Protein AF-A0A1V1NQK6-F1 (afdb_monomer_lite)

Structure (mmCIF, N/CA/C/O backbone):
data_AF-A0A1V1NQK6-F1
#
_entry.id   AF-A0A1V1NQK6-F1
#
loop_
_atom_site.group_PDB
_atom_site.id
_atom_site.type_symbol
_atom_site.label_atom_id
_atom_site.label_alt_id
_atom_site.label_comp_id
_atom_site.label_asym_id
_atom_site.label_entity_id
_atom_site.label_seq_id
_atom_site.pdbx_PDB_ins_code
_atom_site.Cartn_x
_atom_site.Cartn_y
_atom_site.Cartn_z
_atom_site.occupancy
_atom_site.B_iso_or_equiv
_atom_site.auth_seq_id
_atom_site.auth_comp_id
_atom_site.auth_asym_id
_atom_site.auth_atom_id
_atom_site.pdbx_PDB_model_num
ATOM 1 N N . ALA A 1 1 ? -45.871 -10.143 59.967 1.00 45.56 1 ALA A N 1
ATOM 2 C CA . ALA A 1 1 ? -45.175 -10.983 58.976 1.00 45.56 1 ALA A CA 1
ATOM 3 C C . ALA A 1 1 ? -44.768 -10.075 57.826 1.00 45.56 1 ALA A C 1
ATOM 5 O O . ALA A 1 1 ? -45.651 -9.532 57.178 1.00 45.56 1 ALA A O 1
ATOM 6 N N . GLY A 1 2 ? -43.473 -9.787 57.674 1.00 45.00 2 GLY A N 1
ATOM 7 C CA . GLY A 1 2 ? -42.970 -8.984 56.558 1.00 45.00 2 GLY A CA 1
ATOM 8 C C . GLY A 1 2 ? -42.814 -9.880 55.337 1.00 45.00 2 GLY A C 1
ATOM 9 O O . GLY A 1 2 ? -42.127 -10.894 55.418 1.00 45.00 2 GLY A O 1
ATOM 10 N N . SER A 1 3 ? -43.502 -9.560 54.246 1.00 58.75 3 SER A N 1
ATOM 11 C CA . SER A 1 3 ? -43.331 -10.255 52.973 1.00 58.75 3 SER A CA 1
ATOM 12 C C . SER A 1 3 ? -41.982 -9.872 52.374 1.00 58.75 3 SER A C 1
ATOM 14 O O . SER A 1 3 ? -41.726 -8.692 52.131 1.00 58.75 3 SER A O 1
ATOM 16 N N . SER A 1 4 ? -41.130 -10.870 52.144 1.00 57.12 4 SER A N 1
ATOM 17 C CA . SER A 1 4 ? -39.894 -10.710 51.383 1.00 57.12 4 SER A CA 1
ATOM 18 C C . SER A 1 4 ? -40.268 -10.488 49.920 1.00 57.12 4 SER A C 1
ATOM 20 O O . SER A 1 4 ? -40.716 -11.415 49.247 1.00 57.12 4 SER A O 1
ATOM 22 N N . PHE A 1 5 ? -40.169 -9.247 49.453 1.00 55.62 5 PHE A N 1
ATOM 23 C CA . PHE A 1 5 ? -40.313 -8.930 48.039 1.00 55.62 5 PHE A CA 1
ATOM 24 C C . PHE A 1 5 ? -39.043 -9.376 47.301 1.00 55.62 5 PHE A C 1
ATOM 26 O O . PHE A 1 5 ? -37.948 -8.996 47.699 1.00 55.62 5 PHE A O 1
ATOM 33 N N . SER A 1 6 ? -39.269 -10.252 46.316 1.00 60.72 6 SER A N 1
ATOM 34 C CA . SER A 1 6 ? -38.482 -10.625 45.127 1.00 60.72 6 SER A CA 1
ATOM 35 C C . SER A 1 6 ? -36.979 -10.346 45.099 1.00 60.72 6 SER A C 1
ATOM 37 O O . SER A 1 6 ? -36.547 -9.205 45.223 1.00 60.72 6 SER A O 1
ATOM 39 N N . ASP A 1 7 ? -36.215 -11.382 44.750 1.00 59.25 7 ASP A N 1
ATOM 40 C CA . ASP A 1 7 ? -34.847 -11.245 44.255 1.00 59.25 7 ASP A CA 1
ATOM 41 C C . ASP A 1 7 ? -34.817 -10.243 43.085 1.00 59.25 7 ASP A C 1
ATOM 43 O O . ASP A 1 7 ? -35.428 -10.465 42.035 1.00 59.25 7 ASP A O 1
ATOM 47 N N . GLU A 1 8 ? -34.144 -9.108 43.278 1.00 60.34 8 GLU A N 1
ATOM 48 C CA . GLU A 1 8 ? -33.869 -8.162 42.201 1.00 60.34 8 GLU A CA 1
ATOM 49 C C . GLU A 1 8 ? -32.797 -8.767 41.292 1.00 60.34 8 GLU A C 1
ATOM 51 O O . GLU A 1 8 ? -31.619 -8.845 41.647 1.00 60.34 8 GLU A O 1
ATOM 56 N N . TYR A 1 9 ? -33.201 -9.215 40.105 1.00 60.72 9 TYR A N 1
ATOM 57 C CA . TYR A 1 9 ? -32.260 -9.598 39.062 1.00 60.72 9 TYR A CA 1
ATOM 58 C C . TYR A 1 9 ? -31.708 -8.331 38.409 1.00 60.72 9 TYR A C 1
ATOM 60 O O . TYR A 1 9 ? -32.375 -7.705 37.586 1.00 60.72 9 TYR A O 1
ATOM 68 N N . SER A 1 10 ? -30.477 -7.956 38.746 1.00 63.00 10 SER A N 1
ATOM 69 C CA . SER A 1 10 ? -29.724 -7.013 37.927 1.00 63.00 10 SER A CA 1
ATOM 70 C C . SER A 1 10 ? -29.151 -7.757 36.715 1.00 63.00 10 SER A C 1
ATOM 72 O O . SER A 1 10 ? -28.408 -8.727 36.852 1.00 63.00 10 SER A O 1
ATOM 74 N N . PHE A 1 11 ? -29.514 -7.328 35.504 1.00 59.91 11 PHE A N 1
ATOM 75 C CA . PHE A 1 11 ? -28.841 -7.770 34.283 1.00 59.91 11 PHE A CA 1
ATOM 76 C C . PHE A 1 11 ? -27.790 -6.726 33.915 1.00 59.91 11 PHE A C 1
ATOM 78 O O . PHE A 1 11 ? -28.121 -5.614 33.507 1.00 59.91 11 PHE A O 1
ATOM 85 N N . THR A 1 12 ? -26.516 -7.061 34.088 1.00 60.62 12 THR A N 1
ATOM 86 C CA . THR A 1 12 ? -25.419 -6.262 33.541 1.00 60.62 12 THR A CA 1
ATOM 87 C C . THR A 1 12 ? -25.262 -6.614 32.066 1.00 60.62 12 THR A C 1
ATOM 89 O O . THR A 1 12 ? -24.881 -7.742 31.750 1.00 60.62 12 THR A O 1
ATOM 92 N N . VAL A 1 13 ? -25.530 -5.667 31.163 1.00 65.56 13 VAL A N 1
ATOM 93 C CA . VAL A 1 13 ? -25.044 -5.777 29.782 1.00 65.56 13 VAL A CA 1
ATOM 94 C C . VAL A 1 13 ? -23.532 -5.596 29.864 1.00 65.56 13 VAL A C 1
ATOM 96 O O . VAL A 1 13 ? -23.054 -4.506 30.170 1.00 65.56 13 VAL A O 1
ATOM 99 N N . THR A 1 14 ? -22.776 -6.678 29.706 1.00 78.50 14 THR A N 1
ATOM 100 C CA . THR A 1 14 ? -21.320 -6.582 29.609 1.00 78.50 14 THR A CA 1
ATOM 101 C C . THR A 1 14 ? -20.977 -5.958 28.273 1.00 78.50 14 THR A C 1
ATOM 103 O O . THR A 1 14 ? -21.297 -6.533 27.233 1.00 78.50 14 THR A O 1
ATOM 106 N N . ASP A 1 15 ? -20.345 -4.796 28.330 1.00 86.94 15 ASP A N 1
ATOM 107 C CA . ASP A 1 15 ? -19.808 -4.130 27.157 1.00 86.94 15 ASP A CA 1
ATOM 108 C C . ASP A 1 15 ? -18.673 -4.962 26.542 1.00 86.94 15 ASP A C 1
ATOM 110 O O . ASP A 1 15 ? -17.877 -5.575 27.265 1.00 86.94 15 ASP A O 1
ATOM 114 N N . VAL A 1 16 ? -18.637 -5.033 25.217 1.00 92.12 16 VAL A N 1
ATOM 115 C CA . VAL A 1 16 ? -17.701 -5.866 24.452 1.00 92.12 16 VAL A CA 1
ATOM 116 C C . VAL A 1 16 ? -16.991 -5.015 23.412 1.00 92.12 16 VAL A C 1
ATOM 118 O O . VAL A 1 16 ? -17.349 -3.877 23.177 1.00 92.12 16 VAL A O 1
ATOM 121 N N . ALA A 1 17 ? -15.954 -5.563 22.782 1.00 95.50 17 ALA A N 1
ATOM 122 C CA . ALA A 1 17 ? -15.258 -4.836 21.730 1.00 95.50 17 ALA A CA 1
ATOM 123 C C . ALA A 1 17 ? -16.182 -4.498 20.542 1.00 95.50 17 ALA A C 1
ATOM 125 O O . ALA A 1 17 ? -16.958 -5.369 20.127 1.00 95.50 17 ALA A O 1
ATOM 126 N N . PRO A 1 18 ? -15.995 -3.320 19.913 1.00 97.19 18 PRO A N 1
ATOM 127 C CA . PRO A 1 18 ? -16.691 -2.973 18.682 1.00 97.19 18 PRO A CA 1
ATOM 128 C C . PRO A 1 18 ? -16.464 -4.004 17.575 1.00 97.19 18 PRO A C 1
ATOM 130 O O . PRO A 1 18 ? -15.410 -4.632 17.485 1.00 97.19 18 PRO A O 1
ATOM 133 N N . ILE A 1 19 ? -17.423 -4.124 16.663 1.00 97.50 19 ILE A N 1
ATOM 134 C CA . ILE A 1 19 ? -17.342 -4.986 15.482 1.00 97.50 19 ILE A CA 1
ATOM 135 C C . ILE A 1 19 ? -16.902 -4.135 14.281 1.00 97.50 19 ILE A C 1
ATOM 137 O O . ILE A 1 19 ? -17.645 -3.230 13.883 1.00 97.50 19 ILE A O 1
ATOM 141 N N . PRO A 1 20 ? -15.725 -4.400 13.676 1.00 97.75 20 PRO A N 1
ATOM 142 C CA . PRO A 1 20 ? -15.268 -3.691 12.483 1.00 97.75 20 PRO A CA 1
ATOM 143 C C . PRO A 1 20 ? -16.277 -3.757 11.327 1.00 97.75 20 PRO A C 1
ATOM 145 O O . PRO A 1 20 ? -16.834 -4.816 11.025 1.00 97.75 20 PRO A O 1
ATOM 148 N N . GLY A 1 21 ? -16.494 -2.626 10.653 1.00 96.31 21 GLY A N 1
ATOM 149 C CA . GLY A 1 21 ? -17.378 -2.555 9.493 1.00 96.31 21 GLY A CA 1
ATOM 150 C C . GLY A 1 21 ? -16.793 -3.286 8.283 1.00 96.31 21 GLY A C 1
ATOM 151 O O . GLY A 1 21 ? -15.583 -3.483 8.191 1.00 96.31 21 GLY A O 1
ATOM 152 N N . ASN A 1 22 ? -17.650 -3.688 7.336 1.00 96.00 22 ASN A N 1
ATOM 153 C CA . ASN A 1 22 ? -17.243 -4.383 6.103 1.00 96.00 22 ASN A CA 1
ATOM 154 C C . ASN A 1 22 ? -16.322 -5.597 6.357 1.00 96.00 22 ASN A C 1
ATOM 156 O O . ASN A 1 22 ? -15.317 -5.785 5.675 1.00 96.00 22 ASN A O 1
ATOM 160 N N . MET A 1 23 ? -16.640 -6.388 7.389 1.00 95.19 23 MET A N 1
ATOM 161 C CA . MET A 1 23 ? -15.840 -7.543 7.828 1.00 95.19 23 MET A CA 1
ATOM 162 C C . MET A 1 23 ? -14.388 -7.192 8.203 1.00 95.19 23 MET A C 1
ATOM 164 O O . MET A 1 23 ? -13.523 -8.055 8.193 1.00 95.19 23 MET A O 1
ATOM 168 N N . GLY A 1 24 ? -14.111 -5.929 8.539 1.00 94.25 24 GLY A N 1
ATOM 169 C CA . GLY A 1 24 ? -12.771 -5.460 8.876 1.00 94.25 24 GLY A CA 1
ATOM 170 C C . GLY A 1 24 ? -11.894 -5.120 7.673 1.00 94.25 24 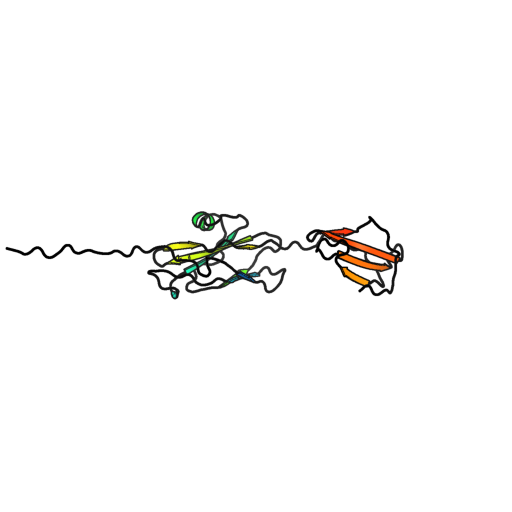GLY A C 1
ATOM 171 O O . GLY A 1 24 ? -10.740 -4.763 7.878 1.00 94.25 24 GLY A O 1
ATOM 172 N N . LEU A 1 25 ? -12.404 -5.173 6.441 1.00 95.81 25 LEU A N 1
ATOM 173 C CA . LEU A 1 25 ? -11.606 -4.861 5.256 1.00 95.81 25 LEU A CA 1
ATOM 174 C C . LEU A 1 25 ? -11.293 -3.362 5.151 1.00 95.81 25 LEU A C 1
ATOM 176 O O . LEU A 1 25 ? -12.183 -2.508 5.230 1.00 95.81 25 LEU A O 1
ATOM 180 N N . LEU A 1 26 ? -10.017 -3.067 4.903 1.00 96.44 26 LEU A N 1
ATOM 181 C CA . LEU A 1 26 ? -9.505 -1.736 4.585 1.00 96.44 26 LEU A CA 1
ATOM 182 C C . LEU A 1 26 ? -9.366 -1.557 3.072 1.00 96.44 26 LEU A C 1
ATOM 184 O O . LEU A 1 26 ? -9.152 -2.509 2.325 1.00 96.44 26 LEU A O 1
ATOM 188 N N . SER A 1 27 ? -9.442 -0.314 2.615 1.00 94.44 27 SER A N 1
ATOM 189 C CA . SER A 1 27 ? -9.107 0.074 1.244 1.00 94.44 27 SER A CA 1
ATOM 190 C C . SER A 1 27 ? -8.059 1.180 1.261 1.00 94.44 27 SER A C 1
ATOM 192 O O . SER A 1 27 ? -8.115 2.071 2.109 1.00 94.44 27 SER A O 1
ATOM 194 N N . ALA A 1 28 ? -7.118 1.136 0.320 1.00 91.50 28 ALA A N 1
ATOM 195 C CA . ALA A 1 28 ? -6.112 2.176 0.131 1.00 91.50 28 ALA A CA 1
ATOM 196 C C . ALA A 1 28 ? -6.235 2.803 -1.256 1.00 91.50 28 ALA A C 1
ATOM 198 O O . ALA A 1 28 ? -6.503 2.121 -2.243 1.00 91.50 28 ALA A O 1
ATOM 199 N N . SER A 1 29 ? -5.996 4.106 -1.321 1.00 88.88 29 SER A N 1
ATOM 200 C CA . SER A 1 29 ? -5.878 4.858 -2.566 1.00 88.88 29 SER A CA 1
ATOM 201 C C . SER A 1 29 ? -4.700 5.819 -2.485 1.00 88.88 29 SER A C 1
ATOM 203 O O . SER A 1 29 ? -4.461 6.414 -1.430 1.00 88.88 29 SER A O 1
ATOM 205 N N . THR A 1 30 ? -4.004 6.016 -3.601 1.00 79.88 30 THR A N 1
ATOM 206 C CA . THR A 1 30 ? -2.939 7.016 -3.734 1.00 79.88 30 THR A CA 1
ATOM 207 C C . THR A 1 30 ? -3.272 7.954 -4.894 1.00 79.88 30 THR A C 1
ATOM 209 O O . THR A 1 30 ? -3.877 7.541 -5.883 1.00 79.88 30 THR A O 1
ATOM 212 N N . TYR A 1 31 ? -2.909 9.234 -4.775 1.00 64.88 31 TYR A N 1
ATOM 213 C CA . TYR A 1 31 ? -3.062 10.195 -5.880 1.00 64.88 31 TYR A CA 1
ATOM 214 C C . TYR A 1 31 ? -1.965 10.041 -6.942 1.00 64.88 31 TYR A C 1
ATOM 216 O O . TYR A 1 31 ? -2.173 10.393 -8.100 1.00 64.88 31 TYR A O 1
ATOM 224 N N . TYR A 1 32 ? -0.812 9.492 -6.553 1.00 60.81 32 TYR A N 1
ATOM 225 C CA . TYR A 1 32 ? 0.311 9.195 -7.435 1.00 60.81 32 TYR A CA 1
ATOM 226 C C . TYR A 1 32 ? 0.910 7.842 -7.058 1.00 60.81 32 TYR A C 1
ATOM 228 O O . TYR A 1 32 ? 0.930 7.466 -5.887 1.00 60.81 32 TYR A O 1
ATOM 236 N N . HIS A 1 33 ? 1.431 7.119 -8.044 1.00 55.97 33 HIS A N 1
ATOM 237 C CA . HIS A 1 33 ? 2.092 5.831 -7.819 1.00 55.97 33 HIS A CA 1
ATOM 238 C C . HIS A 1 33 ? 3.394 5.970 -7.002 1.00 55.97 33 HIS A C 1
ATOM 240 O O . HIS A 1 33 ? 3.761 5.041 -6.305 1.00 55.97 33 HIS A O 1
ATOM 246 N N . LEU A 1 34 ? 4.030 7.150 -7.007 1.00 59.06 34 LEU A N 1
ATOM 247 C CA . LEU A 1 34 ? 5.196 7.498 -6.170 1.00 59.06 34 LEU A CA 1
ATOM 248 C C . LEU A 1 34 ? 4.822 8.404 -4.986 1.00 59.06 34 LEU A C 1
ATOM 250 O O . LEU A 1 34 ? 5.650 9.141 -4.453 1.00 59.06 34 LEU A O 1
ATOM 254 N N . ALA A 1 35 ? 3.540 8.457 -4.615 1.00 62.03 35 ALA A N 1
ATOM 255 C CA . ALA A 1 35 ? 3.132 9.326 -3.525 1.00 62.03 35 ALA A CA 1
ATOM 256 C C . ALA A 1 35 ? 3.732 8.816 -2.210 1.00 62.03 35 ALA A C 1
ATOM 258 O O . ALA A 1 35 ? 3.446 7.704 -1.773 1.00 62.03 35 ALA A O 1
ATOM 259 N N . SER A 1 36 ? 4.431 9.693 -1.489 1.00 80.12 36 SER A N 1
ATOM 260 C CA . SER A 1 36 ? 4.713 9.512 -0.057 1.00 80.12 36 SER A CA 1
ATOM 261 C C . SER A 1 36 ? 3.442 9.589 0.805 1.00 80.12 36 SER A C 1
ATOM 263 O O . SER A 1 36 ? 3.538 9.689 2.031 1.00 80.12 36 SER A O 1
ATOM 265 N N . GLU A 1 37 ? 2.266 9.584 0.170 1.00 87.31 37 GLU A N 1
ATOM 266 C CA . GLU A 1 37 ? 0.955 9.711 0.776 1.00 87.31 37 GLU A CA 1
ATOM 267 C C . GLU A 1 37 ? 0.021 8.582 0.342 1.00 87.31 37 GLU A C 1
ATOM 269 O O . GLU A 1 37 ? -0.124 8.280 -0.844 1.00 87.31 37 GLU A O 1
ATOM 274 N N . VAL A 1 38 ? -0.656 7.992 1.322 1.00 90.50 38 VAL A N 1
ATOM 275 C CA . VAL A 1 38 ? -1.647 6.931 1.125 1.00 90.50 38 VAL A CA 1
ATOM 276 C C . VAL A 1 38 ? -2.876 7.287 1.937 1.00 90.50 38 VAL A C 1
ATOM 278 O O . VAL A 1 38 ? -2.779 7.510 3.144 1.00 90.50 38 VAL A O 1
ATOM 281 N N . THR A 1 39 ? -4.040 7.309 1.299 1.00 93.44 39 THR A N 1
ATOM 282 C CA . THR A 1 39 ? -5.316 7.442 2.001 1.00 93.44 39 THR A CA 1
ATOM 283 C C . THR A 1 39 ? -5.878 6.059 2.269 1.00 93.44 39 THR A C 1
ATOM 285 O O . THR A 1 39 ? -6.227 5.332 1.341 1.00 93.44 39 THR A O 1
ATOM 288 N N . LEU A 1 40 ? -5.976 5.706 3.548 1.00 95.81 40 LEU A N 1
ATOM 289 C CA . LEU A 1 40 ? -6.740 4.553 4.002 1.00 95.81 40 LEU A CA 1
ATOM 290 C C . LEU A 1 40 ? -8.197 4.954 4.180 1.00 95.81 40 LEU A C 1
ATOM 292 O O . LEU A 1 40 ? -8.488 6.053 4.651 1.00 95.81 40 LEU A O 1
ATOM 296 N N . SER A 1 41 ? -9.098 4.040 3.851 1.00 97.31 41 SER A N 1
ATOM 297 C CA . SER A 1 41 ? -10.533 4.167 4.073 1.00 97.31 41 SER A CA 1
ATOM 298 C C . SER A 1 41 ? -11.119 2.846 4.560 1.00 97.31 41 SER A C 1
ATOM 300 O O . SER A 1 41 ? -10.612 1.767 4.244 1.00 97.31 41 SER A O 1
ATOM 302 N N . TRP A 1 42 ? -12.167 2.933 5.373 1.00 97.81 42 TRP A N 1
ATOM 303 C CA . TRP A 1 42 ? -12.853 1.785 5.957 1.00 97.81 42 TRP A CA 1
ATOM 304 C C . TRP A 1 42 ? -14.336 2.082 6.159 1.00 97.81 42 TRP A C 1
ATOM 306 O O . TRP A 1 42 ? -14.777 3.228 6.125 1.00 97.81 42 TRP A O 1
ATOM 316 N N . THR A 1 43 ? -15.132 1.039 6.377 1.00 97.94 43 THR A N 1
ATOM 317 C CA . THR A 1 43 ? -16.513 1.211 6.847 1.00 97.94 43 THR A CA 1
ATOM 318 C C . THR A 1 43 ? -16.494 1.316 8.363 1.00 97.94 43 THR A C 1
ATOM 320 O O . THR A 1 43 ? -15.859 0.484 8.998 1.00 97.94 43 THR A O 1
ATOM 323 N N . VAL A 1 44 ? -17.170 2.315 8.938 1.00 97.31 44 VAL A N 1
ATOM 324 C CA . VAL A 1 44 ? -17.219 2.514 10.397 1.00 97.31 44 VAL A CA 1
ATOM 325 C C . VAL A 1 44 ? -17.707 1.259 11.128 1.00 97.31 44 VAL A C 1
ATOM 327 O O . VAL A 1 44 ? -18.557 0.521 10.628 1.00 97.31 44 VAL A O 1
ATOM 330 N N . ALA A 1 45 ? -17.156 1.026 12.315 1.00 97.56 45 ALA A N 1
ATOM 331 C CA . ALA A 1 45 ? -17.531 -0.081 13.181 1.00 97.56 45 ALA A CA 1
ATOM 332 C C . ALA A 1 45 ? -18.911 0.149 13.809 1.00 97.56 45 ALA A C 1
ATOM 334 O O . ALA A 1 45 ? -19.398 1.276 13.915 1.00 97.56 45 ALA A O 1
ATOM 335 N N . SER A 1 46 ? -19.520 -0.933 14.274 1.00 96.69 46 SER A N 1
ATOM 336 C CA . SER A 1 46 ? -20.718 -0.900 15.111 1.00 96.69 46 SER A CA 1
ATOM 337 C C . SER A 1 46 ? -20.401 -1.470 16.481 1.00 96.69 46 SER A C 1
ATOM 339 O O . SER A 1 46 ? -19.574 -2.371 16.583 1.00 96.69 46 SER A O 1
ATOM 341 N N . ASP A 1 47 ? -21.108 -1.013 17.502 1.00 95.44 47 ASP A N 1
ATOM 342 C CA . ASP A 1 47 ? -21.053 -1.613 18.827 1.00 95.44 47 ASP A CA 1
ATOM 343 C C . ASP A 1 47 ? -22.472 -1.867 19.363 1.00 95.44 47 ASP A C 1
ATOM 345 O O . ASP A 1 47 ? -23.441 -1.275 18.878 1.00 95.44 47 ASP A O 1
ATOM 349 N N . ALA A 1 48 ? -22.613 -2.817 20.289 1.00 91.56 48 ALA A N 1
ATOM 350 C CA . ALA A 1 48 ? -23.908 -3.181 20.862 1.00 91.56 48 ALA A CA 1
ATOM 351 C C . ALA A 1 48 ? -24.381 -2.195 21.944 1.00 91.56 48 ALA A C 1
ATOM 353 O O . ALA A 1 48 ? -25.586 -2.099 22.187 1.00 91.56 48 ALA A O 1
ATOM 354 N N . VAL A 1 49 ? -23.449 -1.492 22.595 1.00 90.00 49 VAL A N 1
ATOM 355 C CA . VAL A 1 49 ? -23.698 -0.583 23.719 1.00 90.00 49 VAL A CA 1
ATOM 356 C C . VAL A 1 49 ? -23.296 0.849 23.361 1.00 90.00 49 VAL A C 1
ATOM 358 O O . VAL A 1 49 ? -24.100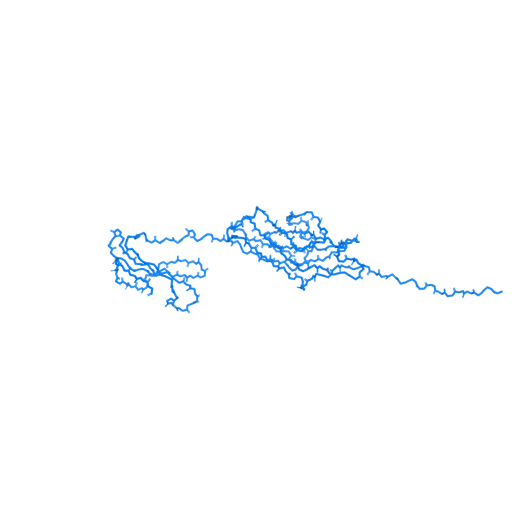 1.763 23.553 1.00 90.00 49 VAL A O 1
ATOM 361 N N . SER A 1 50 ? -22.098 1.052 22.811 1.00 92.19 50 SER A N 1
ATOM 362 C CA . SER A 1 50 ? -21.602 2.368 22.399 1.00 92.19 50 SER A CA 1
ATOM 363 C C . SER A 1 50 ? -22.219 2.836 21.081 1.00 92.19 50 SER A C 1
ATOM 365 O O . SER A 1 50 ? -22.449 2.066 20.144 1.00 92.19 50 SER A O 1
ATOM 367 N N . LEU A 1 51 ? -22.455 4.147 20.964 1.00 92.31 51 LEU A N 1
ATOM 368 C CA . LEU A 1 51 ? -22.929 4.728 19.711 1.00 92.31 51 LEU A CA 1
ATOM 369 C C . LEU A 1 51 ? -21.809 4.724 18.665 1.00 92.31 51 LEU A C 1
ATOM 371 O O . LEU A 1 51 ? -20.671 5.098 18.944 1.00 92.31 51 LEU A O 1
ATOM 375 N N . THR A 1 52 ? -22.141 4.408 17.411 1.00 92.50 52 THR A N 1
ATOM 376 C CA . THR A 1 52 ? -21.173 4.391 16.297 1.00 92.50 52 THR A CA 1
ATOM 377 C C . THR A 1 52 ? -20.390 5.701 16.147 1.00 92.50 52 THR A C 1
ATOM 379 O O . THR A 1 52 ? -19.211 5.679 15.803 1.00 92.50 52 THR A O 1
ATOM 382 N N . ASN A 1 53 ? -21.017 6.847 16.427 1.00 92.94 53 ASN A N 1
ATOM 383 C CA . ASN A 1 53 ? -20.378 8.163 16.341 1.00 92.94 53 ASN A CA 1
ATOM 384 C C . ASN A 1 53 ? -19.534 8.533 17.576 1.00 92.94 53 ASN A C 1
ATOM 386 O O . ASN A 1 53 ? -18.951 9.615 17.592 1.00 92.94 53 ASN A O 1
ATOM 390 N N . GLN A 1 54 ? -19.480 7.673 18.593 1.00 95.56 54 GLN A N 1
ATOM 391 C CA . GLN A 1 54 ? -18.590 7.795 19.748 1.00 95.56 54 GLN A CA 1
ATOM 392 C C . GLN A 1 54 ? -17.356 6.898 19.626 1.00 95.56 54 GLN A C 1
ATOM 394 O O . GLN A 1 54 ? -16.385 7.106 20.348 1.00 95.56 54 GLN A O 1
ATOM 399 N N . LEU A 1 55 ? -17.358 5.948 18.684 1.00 97.50 55 LEU A N 1
ATOM 400 C CA . LEU A 1 55 ? -16.216 5.075 18.445 1.00 97.50 55 LEU A CA 1
ATOM 401 C C . LEU A 1 55 ? -15.012 5.866 17.934 1.00 97.50 55 LEU A C 1
ATOM 403 O O . LEU A 1 55 ? -15.120 6.731 17.055 1.00 97.50 55 LEU A O 1
ATOM 407 N N . GLU A 1 56 ? -13.851 5.520 18.476 1.00 98.38 56 GLU A N 1
ATOM 408 C CA . GLU A 1 56 ? -12.587 6.172 18.173 1.00 98.38 56 GLU A CA 1
ATOM 409 C C . GLU A 1 56 ? -11.671 5.238 17.390 1.00 98.38 56 GLU A C 1
ATOM 411 O O . GLU A 1 56 ? -11.580 4.044 17.670 1.00 98.38 56 GLU A O 1
ATOM 416 N N . TYR A 1 57 ? -10.937 5.805 16.438 1.00 98.50 57 TYR A N 1
ATOM 417 C CA . TYR A 1 57 ? -10.075 5.077 15.519 1.00 98.50 57 TYR A CA 1
ATOM 418 C C . TYR A 1 57 ? -8.648 5.587 15.618 1.00 98.50 57 TYR A C 1
ATOM 420 O O . TYR A 1 57 ? -8.412 6.792 15.731 1.00 98.50 57 TYR A O 1
ATOM 428 N N . ARG A 1 58 ? -7.684 4.677 15.525 1.00 98.25 58 ARG A N 1
ATOM 429 C CA . ARG A 1 58 ? -6.267 5.021 15.463 1.00 98.25 58 ARG A CA 1
ATOM 430 C C . ARG A 1 58 ? -5.549 4.188 14.418 1.00 98.25 58 ARG A C 1
ATOM 432 O O . ARG A 1 58 ? -5.754 2.978 14.328 1.00 98.25 58 ARG A O 1
ATOM 439 N N . ILE A 1 59 ? -4.714 4.857 13.631 1.00 98.19 59 ILE A N 1
ATOM 440 C CA . ILE A 1 59 ? -4.019 4.256 12.496 1.00 98.19 59 ILE A CA 1
ATOM 441 C C . ILE A 1 59 ? -2.591 3.944 12.902 1.00 98.19 59 ILE A C 1
ATOM 443 O O . ILE A 1 59 ? -1.911 4.770 13.519 1.00 98.19 59 ILE A O 1
ATOM 447 N N . TYR A 1 60 ? -2.131 2.769 12.498 1.00 97.88 60 TYR A N 1
ATOM 448 C CA . TYR A 1 60 ? -0.754 2.345 12.671 1.00 97.88 60 TYR A CA 1
ATOM 449 C C . TYR A 1 60 ? -0.168 1.868 11.350 1.00 97.88 60 TYR A C 1
ATOM 451 O O . TYR A 1 60 ? -0.883 1.354 10.486 1.00 97.88 60 TYR A O 1
ATOM 459 N N . ASN A 1 61 ? 1.149 2.007 11.218 1.00 95.75 61 ASN A N 1
ATOM 460 C CA . ASN A 1 61 ? 1.908 1.324 10.183 1.00 95.75 61 ASN A CA 1
ATOM 461 C C . ASN A 1 61 ? 3.129 0.599 10.762 1.00 95.75 61 ASN A C 1
ATOM 463 O O . ASN A 1 61 ? 3.690 0.979 11.794 1.00 95.75 61 ASN A O 1
ATOM 467 N N . SER A 1 62 ? 3.554 -0.458 10.081 1.00 96.38 62 SER A N 1
ATOM 468 C CA . SER A 1 62 ? 4.786 -1.180 10.388 1.00 96.38 62 SER A CA 1
ATOM 469 C C . SER A 1 62 ? 5.365 -1.812 9.132 1.00 96.38 62 SER A C 1
ATOM 471 O O . SER A 1 62 ? 4.641 -2.064 8.179 1.00 96.38 62 SER A O 1
ATOM 473 N N . THR A 1 63 ? 6.659 -2.106 9.149 1.00 95.31 63 THR A N 1
ATOM 474 C CA . THR A 1 63 ? 7.315 -2.971 8.158 1.00 95.31 63 THR A CA 1
ATOM 475 C C . THR A 1 63 ? 7.280 -4.449 8.575 1.00 95.31 63 THR A C 1
ATOM 477 O O . THR A 1 63 ? 7.733 -5.318 7.837 1.00 95.31 63 THR A O 1
ATOM 480 N N . VAL A 1 64 ? 6.737 -4.754 9.761 1.00 96.19 64 VAL A N 1
ATOM 481 C CA . VAL A 1 64 ? 6.585 -6.108 10.307 1.00 96.19 64 VAL A CA 1
ATOM 482 C C . VAL A 1 64 ? 5.102 -6.436 10.448 1.00 96.19 64 VAL A C 1
ATOM 484 O O . VAL A 1 64 ? 4.316 -5.629 10.943 1.00 96.19 64 VAL A O 1
ATOM 487 N N . PHE A 1 65 ? 4.715 -7.643 10.043 1.00 97.06 65 PHE A N 1
ATOM 488 C CA . PHE A 1 65 ? 3.350 -8.125 10.203 1.00 97.06 65 PHE A CA 1
ATOM 489 C C . PHE A 1 65 ? 3.115 -8.682 11.611 1.00 97.06 65 PHE A C 1
ATOM 491 O O . PHE A 1 65 ? 3.757 -9.649 12.021 1.00 97.06 65 PHE A O 1
ATOM 498 N N . TYR A 1 66 ? 2.147 -8.112 12.330 1.00 97.44 66 TYR A N 1
ATOM 499 C CA . TYR A 1 66 ? 1.747 -8.574 13.667 1.00 97.44 66 TYR A CA 1
ATOM 500 C C . TYR A 1 66 ? 0.379 -9.282 13.698 1.00 97.44 66 TYR A C 1
ATOM 502 O O . TYR A 1 66 ? -0.122 -9.619 14.776 1.00 97.44 66 TYR A O 1
ATOM 510 N N . GLY A 1 67 ? -0.245 -9.514 12.538 1.00 95.75 67 GLY A N 1
ATOM 511 C CA . GLY A 1 67 ? -1.588 -10.096 12.448 1.00 95.75 67 GLY A CA 1
ATOM 512 C C . GLY A 1 67 ? -2.631 -9.287 13.219 1.00 95.75 67 GLY A C 1
ATOM 513 O O . GLY A 1 67 ? -2.569 -8.062 13.261 1.00 95.75 67 GLY A O 1
ATOM 514 N N . ASN A 1 68 ? -3.559 -9.972 13.888 1.00 95.19 68 ASN A N 1
ATOM 515 C CA . ASN A 1 68 ? -4.644 -9.334 14.649 1.00 95.19 68 ASN A CA 1
ATOM 516 C C . ASN A 1 68 ? -4.262 -9.034 16.115 1.00 95.19 68 ASN A C 1
ATOM 518 O O . ASN A 1 68 ? -5.125 -8.811 16.964 1.00 95.19 68 ASN A O 1
ATOM 522 N N . ASN A 1 69 ? -2.967 -9.052 16.454 1.00 97.31 69 ASN A N 1
ATOM 523 C CA . ASN A 1 69 ? -2.501 -8.809 17.817 1.00 97.31 69 ASN A CA 1
ATOM 524 C C . ASN A 1 69 ? -2.414 -7.305 18.116 1.00 97.31 69 ASN A C 1
ATOM 526 O O . ASN A 1 69 ? -1.372 -6.679 17.928 1.00 97.31 69 ASN A O 1
ATOM 530 N N . ILE A 1 70 ? -3.506 -6.740 18.638 1.00 97.75 70 ILE A N 1
ATOM 531 C CA . ILE A 1 70 ? -3.621 -5.315 18.998 1.00 97.75 70 ILE A CA 1
ATOM 532 C C . ILE A 1 70 ? -2.450 -4.837 19.869 1.00 97.75 70 ILE A C 1
ATOM 534 O O . ILE A 1 70 ? -1.861 -3.798 19.587 1.00 97.75 70 ILE A O 1
ATOM 538 N N . LYS A 1 71 ? -2.042 -5.617 20.880 1.00 97.81 71 LYS A N 1
ATOM 539 C CA . LYS A 1 71 ? -0.951 -5.222 21.790 1.00 97.81 71 LYS A CA 1
ATOM 540 C C . LYS A 1 71 ? 0.394 -5.103 21.075 1.00 97.81 71 LYS A C 1
ATOM 542 O O . LYS A 1 71 ? 1.193 -4.236 21.425 1.00 97.81 71 LYS A O 1
ATOM 547 N N . ALA A 1 72 ? 0.655 -5.972 20.098 1.00 97.88 72 ALA A N 1
ATOM 548 C CA . ALA A 1 72 ? 1.886 -5.928 19.315 1.00 97.88 72 ALA A CA 1
ATOM 549 C C . ALA A 1 72 ? 1.929 -4.682 18.421 1.00 97.88 72 ALA A C 1
ATOM 551 O O . ALA A 1 72 ? 2.945 -3.991 18.397 1.00 97.88 72 ALA A O 1
ATOM 552 N N . TRP A 1 73 ? 0.809 -4.338 17.779 1.00 98.06 73 TRP A N 1
ATOM 553 C CA . TRP A 1 73 ? 0.680 -3.081 17.043 1.00 98.06 73 TRP A CA 1
ATOM 554 C C . TRP A 1 73 ? 0.900 -1.871 17.954 1.00 98.06 73 TRP A C 1
ATOM 556 O O . TRP A 1 73 ? 1.742 -1.029 17.655 1.00 98.06 73 TRP A O 1
ATOM 566 N N . GLU A 1 74 ? 0.233 -1.804 19.104 1.00 97.62 74 GLU A N 1
ATOM 567 C CA . GLU A 1 74 ? 0.372 -0.669 20.025 1.00 97.62 74 GLU A CA 1
ATOM 568 C C . GLU A 1 74 ? 1.796 -0.507 20.592 1.00 97.62 74 GLU A C 1
ATOM 570 O O . GLU A 1 74 ? 2.194 0.616 20.896 1.00 97.62 74 GLU A O 1
ATOM 575 N N . SER A 1 75 ? 2.562 -1.598 20.722 1.00 97.62 75 SER A N 1
ATOM 576 C CA . SER A 1 75 ? 3.888 -1.588 21.367 1.00 97.62 75 SER A CA 1
ATOM 577 C C . SER A 1 75 ? 5.065 -1.480 20.395 1.00 97.62 75 SER A C 1
ATOM 579 O O . SER A 1 75 ? 6.102 -0.929 20.758 1.00 97.62 75 SER A O 1
ATOM 581 N N . PHE A 1 76 ? 4.943 -2.046 19.190 1.00 97.25 76 PHE A N 1
ATOM 582 C CA . PHE A 1 76 ? 6.077 -2.260 18.277 1.00 97.25 76 PHE A CA 1
ATOM 583 C C . PHE A 1 76 ? 5.876 -1.664 16.879 1.00 97.25 76 PHE A C 1
ATOM 585 O O . PHE A 1 76 ? 6.737 -1.819 16.011 1.00 97.25 76 PHE A O 1
ATOM 592 N N . SER A 1 77 ? 4.743 -1.008 16.626 1.00 96.62 77 SER A N 1
ATOM 593 C CA . SER A 1 77 ? 4.492 -0.292 15.374 1.00 96.62 77 SER A CA 1
ATOM 594 C C . SER A 1 77 ? 4.481 1.223 15.585 1.00 96.62 77 SER A C 1
ATOM 596 O O . SER A 1 77 ? 4.636 1.715 16.703 1.00 96.62 77 SER A O 1
ATOM 598 N N . THR A 1 78 ? 4.322 1.979 14.500 1.00 96.38 78 THR A N 1
ATOM 599 C CA . THR A 1 78 ? 4.266 3.441 14.557 1.00 96.38 78 THR A CA 1
ATOM 600 C C . THR A 1 78 ? 2.816 3.906 14.502 1.00 96.38 78 THR A C 1
ATOM 602 O O . THR A 1 78 ? 2.117 3.652 13.522 1.00 96.38 78 THR A O 1
ATOM 605 N N . ALA A 1 79 ? 2.369 4.623 15.535 1.00 97.00 79 ALA A N 1
ATOM 606 C CA . ALA A 1 79 ? 1.085 5.316 15.507 1.00 97.00 79 ALA A CA 1
ATOM 607 C C . ALA A 1 79 ? 1.167 6.523 14.566 1.00 97.00 79 ALA A C 1
ATOM 609 O O . ALA A 1 79 ? 2.038 7.380 14.717 1.00 97.00 79 ALA A O 1
ATOM 610 N N . LYS A 1 80 ? 0.257 6.588 13.596 1.00 96.25 80 LYS A N 1
ATOM 611 C CA . LYS A 1 80 ? 0.202 7.660 12.593 1.00 96.25 80 LYS A CA 1
ATOM 612 C C . LYS A 1 80 ? -0.779 8.764 12.956 1.00 96.25 80 LYS A C 1
ATOM 614 O O . LYS A 1 80 ? -0.624 9.884 12.491 1.00 96.25 80 LYS A O 1
ATOM 619 N N . SER A 1 81 ? -1.730 8.471 13.832 1.00 96.56 81 SER A N 1
ATOM 620 C CA . SER A 1 81 ? -2.692 9.435 14.353 1.00 96.56 81 SER A CA 1
ATOM 621 C C . SER A 1 81 ? -2.790 9.341 15.875 1.00 96.56 81 SER A C 1
ATOM 623 O O . SER A 1 81 ? -2.357 8.358 16.488 1.00 96.56 81 SER A O 1
ATOM 625 N N . ASP A 1 82 ? -3.431 10.334 16.483 1.00 96.75 82 ASP A N 1
ATOM 626 C CA . ASP A 1 82 ? -4.102 10.154 17.771 1.00 96.75 82 ASP A CA 1
ATOM 627 C C . ASP A 1 82 ? -5.426 9.390 17.582 1.00 96.75 82 ASP A C 1
ATOM 629 O O . ASP A 1 82 ? -5.768 8.978 16.467 1.00 96.75 82 ASP A O 1
ATOM 633 N N . TRP A 1 83 ? -6.157 9.156 18.672 1.00 97.44 83 TRP A N 1
ATOM 634 C CA . TRP A 1 83 ? -7.510 8.606 18.602 1.00 97.44 83 TRP A CA 1
ATOM 635 C C . TRP A 1 83 ? -8.459 9.646 18.000 1.00 97.44 83 TRP A C 1
ATOM 637 O O . TRP A 1 83 ? -8.551 10.771 18.487 1.00 97.44 83 TRP A O 1
ATOM 647 N N . MET A 1 84 ? -9.131 9.275 16.914 1.00 97.44 84 MET A N 1
ATOM 648 C CA . MET A 1 84 ? -10.037 10.139 16.163 1.00 97.44 84 MET A CA 1
ATOM 649 C C . MET A 1 84 ? -11.453 9.585 16.240 1.00 97.44 84 MET A C 1
ATOM 651 O O . MET A 1 84 ? -11.702 8.449 15.843 1.00 97.44 84 MET A O 1
ATOM 655 N N . ILE A 1 85 ? -12.383 10.395 16.727 1.00 96.62 85 ILE A N 1
ATOM 656 C CA . ILE A 1 85 ? -13.794 10.029 16.843 1.00 96.62 85 ILE A CA 1
ATOM 657 C C . ILE A 1 85 ? -14.492 10.061 15.478 1.00 96.62 85 ILE A C 1
ATOM 659 O O . ILE A 1 85 ? -14.255 10.969 14.681 1.00 96.62 85 ILE A O 1
ATOM 663 N N . ASN A 1 86 ? -15.377 9.090 15.228 1.00 95.19 86 ASN A N 1
ATOM 664 C CA . ASN A 1 86 ? -16.303 9.082 14.089 1.00 95.19 86 ASN A CA 1
ATOM 665 C C . ASN A 1 86 ? -15.643 9.394 12.731 1.00 95.19 86 ASN A C 1
ATOM 667 O O . ASN A 1 86 ? -16.073 10.287 11.997 1.00 95.19 86 ASN A O 1
ATOM 671 N N . THR A 1 87 ? -14.579 8.665 12.403 1.00 96.62 87 THR A N 1
ATOM 672 C CA . THR A 1 87 ? -13.889 8.801 11.118 1.00 96.62 87 THR A CA 1
ATOM 673 C C . THR A 1 87 ? -13.812 7.470 10.385 1.00 96.62 87 THR A C 1
ATOM 675 O O . THR A 1 87 ? -13.864 6.395 10.985 1.00 96.62 87 THR A O 1
ATOM 678 N N . ASN A 1 88 ? -13.715 7.560 9.064 1.00 97.06 88 ASN A N 1
ATOM 679 C CA . ASN A 1 88 ? -13.700 6.434 8.141 1.00 97.06 88 ASN A CA 1
ATOM 680 C C . ASN A 1 88 ? -12.562 6.518 7.113 1.00 97.06 88 ASN A C 1
ATOM 682 O O . ASN A 1 88 ? -12.504 5.697 6.198 1.00 97.06 88 ASN A O 1
ATOM 686 N N . ALA A 1 89 ? -11.690 7.519 7.234 1.00 96.75 89 ALA A N 1
ATOM 687 C CA . ALA A 1 89 ? -10.548 7.691 6.358 1.00 96.75 89 ALA A CA 1
ATOM 688 C C . ALA A 1 89 ? -9.404 8.427 7.061 1.00 96.75 89 ALA A C 1
ATOM 690 O O . ALA A 1 89 ? -9.617 9.234 7.971 1.00 96.75 89 ALA A O 1
AT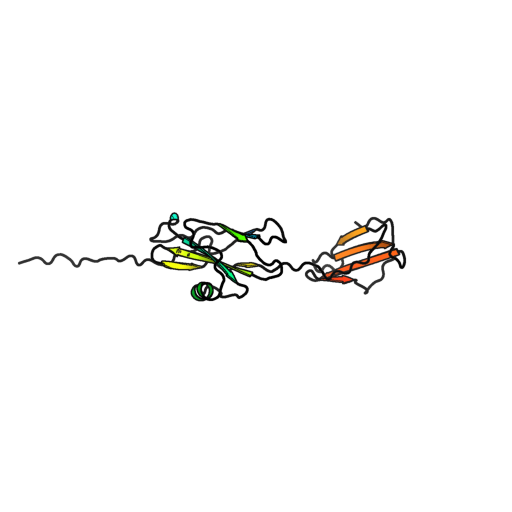OM 691 N N . TYR A 1 90 ? -8.180 8.159 6.615 1.00 96.19 90 TYR A N 1
ATOM 692 C CA . TYR A 1 90 ? -6.986 8.858 7.071 1.00 96.19 90 TYR A CA 1
ATOM 693 C C . TYR A 1 90 ? -5.907 8.863 5.990 1.00 96.19 90 TYR A C 1
ATOM 695 O O . TYR A 1 90 ? -5.576 7.816 5.433 1.00 96.19 90 TYR A O 1
ATOM 703 N N . THR A 1 91 ? -5.331 10.036 5.727 1.00 94.19 91 THR A N 1
ATOM 704 C CA . THR A 1 91 ? -4.197 10.181 4.811 1.00 94.19 91 THR A CA 1
ATOM 705 C C . THR A 1 91 ? -2.898 10.145 5.597 1.00 94.19 91 THR A C 1
ATOM 707 O O . THR A 1 91 ? -2.593 11.054 6.368 1.00 94.19 91 THR A O 1
ATOM 710 N N . LEU A 1 92 ? -2.129 9.082 5.391 1.00 92.06 92 LEU A N 1
ATOM 711 C CA . LEU A 1 92 ? -0.760 8.970 5.860 1.00 92.06 92 LEU A CA 1
ATOM 712 C C . LEU A 1 92 ? 0.138 9.768 4.928 1.00 92.06 92 LEU A C 1
ATOM 714 O O . LEU A 1 92 ? -0.054 9.716 3.720 1.00 92.06 92 LEU A O 1
ATOM 718 N N . SER A 1 93 ? 1.145 10.429 5.485 1.00 88.94 93 SER A N 1
ATOM 719 C CA . SER A 1 93 ? 2.206 11.099 4.735 1.00 88.94 93 SER A CA 1
ATOM 720 C C . SER A 1 93 ? 3.591 10.626 5.184 1.00 88.94 93 SER A C 1
ATOM 722 O O . SER A 1 93 ? 3.737 9.918 6.195 1.00 88.94 93 SER A O 1
ATOM 724 N N . ASN A 1 94 ? 4.617 11.032 4.429 1.00 85.75 94 ASN A N 1
ATOM 725 C CA . ASN A 1 94 ? 6.026 10.705 4.663 1.00 85.75 94 ASN A CA 1
ATOM 726 C C . ASN A 1 94 ? 6.298 9.190 4.697 1.00 85.75 94 ASN A C 1
ATOM 728 O O . ASN A 1 94 ? 7.030 8.696 5.558 1.00 85.75 94 ASN A O 1
ATOM 732 N N . LEU A 1 95 ? 5.658 8.440 3.801 1.00 87.38 95 LEU A N 1
ATOM 733 C CA . LEU A 1 95 ? 5.987 7.038 3.556 1.00 87.38 95 LEU A CA 1
ATOM 734 C C . LEU A 1 95 ? 7.170 6.939 2.591 1.00 87.38 95 LEU A C 1
ATOM 736 O O . LEU A 1 95 ? 7.294 7.748 1.671 1.00 87.38 95 LEU A O 1
ATOM 740 N N . HIS A 1 96 ? 8.037 5.953 2.815 1.00 84.94 96 HIS A N 1
ATOM 741 C CA . HIS A 1 96 ? 9.147 5.675 1.912 1.00 84.94 96 HIS A CA 1
ATOM 742 C C . HIS A 1 96 ? 8.660 4.791 0.763 1.00 84.94 96 HIS A C 1
ATOM 744 O O . HIS A 1 96 ? 8.115 3.719 1.011 1.00 84.94 96 HIS A O 1
ATOM 750 N N . GLU A 1 97 ? 8.855 5.236 -0.476 1.00 76.56 97 GLU A N 1
ATOM 751 C CA . GLU A 1 97 ? 8.246 4.626 -1.666 1.00 76.56 97 GLU A CA 1
ATOM 752 C C . GLU A 1 97 ? 8.701 3.185 -1.922 1.00 76.56 97 GLU A C 1
ATOM 754 O O . GLU A 1 97 ? 7.888 2.366 -2.329 1.00 76.56 97 GLU A O 1
ATOM 759 N N . THR A 1 98 ? 9.946 2.841 -1.584 1.00 78.06 98 THR A N 1
ATOM 760 C CA . THR A 1 98 ? 10.508 1.490 -1.772 1.00 78.06 98 THR A CA 1
ATOM 761 C C . THR A 1 98 ? 10.303 0.547 -0.585 1.00 78.06 98 THR A C 1
ATOM 763 O O . THR A 1 98 ? 10.838 -0.561 -0.576 1.00 78.06 98 THR A O 1
ATOM 766 N N . THR A 1 99 ? 9.583 0.983 0.449 1.00 86.50 99 THR A N 1
ATOM 767 C CA . THR A 1 99 ? 9.423 0.211 1.682 1.00 86.50 99 THR A CA 1
ATOM 768 C C . THR A 1 99 ? 8.048 -0.432 1.733 1.00 86.50 99 THR A C 1
ATOM 770 O O . THR A 1 99 ? 7.029 0.247 1.626 1.00 86.50 99 THR A O 1
ATOM 773 N N . ASP A 1 100 ? 8.031 -1.734 1.991 1.00 89.69 100 ASP A N 1
ATOM 774 C CA . ASP A 1 100 ? 6.812 -2.474 2.286 1.00 89.69 100 ASP A CA 1
ATOM 775 C C . ASP A 1 100 ? 6.210 -2.040 3.620 1.00 89.69 100 ASP A C 1
ATOM 777 O O . ASP A 1 100 ? 6.889 -1.987 4.652 1.00 89.69 100 ASP A O 1
ATOM 781 N N . TYR A 1 101 ? 4.904 -1.797 3.616 1.00 92.75 101 TYR A N 1
ATOM 782 C CA . TYR A 1 101 ? 4.162 -1.443 4.813 1.00 92.75 101 TYR A CA 1
ATOM 783 C C . TYR A 1 101 ? 2.958 -2.351 5.018 1.00 92.75 101 TYR A C 1
ATOM 785 O O . TYR A 1 101 ? 2.242 -2.727 4.096 1.00 92.75 101 TYR A O 1
ATOM 793 N N . TYR A 1 102 ? 2.693 -2.624 6.285 1.00 95.94 102 TYR A N 1
ATOM 794 C CA . TYR A 1 102 ? 1.426 -3.121 6.776 1.00 95.94 102 TYR A CA 1
ATOM 795 C C . TYR A 1 102 ? 0.721 -1.987 7.509 1.00 95.94 102 TYR A C 1
ATOM 797 O O . TYR A 1 102 ? 1.314 -1.338 8.378 1.00 95.94 102 TYR A O 1
ATOM 805 N N . PHE A 1 103 ? -0.546 -1.772 7.181 1.00 96.38 103 PHE A N 1
ATOM 806 C CA . PHE A 1 103 ? -1.400 -0.783 7.821 1.00 96.38 103 PHE A CA 1
ATOM 807 C C . PHE A 1 103 ? -2.511 -1.456 8.601 1.00 96.38 103 PHE A C 1
ATOM 809 O O . PHE A 1 103 ? -3.106 -2.425 8.133 1.00 96.38 103 PHE A O 1
ATOM 816 N N . VAL A 1 104 ? -2.835 -0.900 9.762 1.00 97.75 104 VAL A N 1
ATOM 817 C CA . VAL A 1 104 ? -4.018 -1.303 10.523 1.00 97.75 104 VAL A CA 1
ATOM 818 C C . VAL A 1 104 ? -4.770 -0.089 11.025 1.00 97.75 104 VAL A C 1
ATOM 820 O O . VAL A 1 104 ? -4.190 0.957 11.335 1.00 97.75 104 VAL A O 1
ATOM 823 N N . VAL A 1 105 ? -6.076 -0.276 11.158 1.00 98.44 105 VAL A N 1
ATOM 824 C CA . VAL A 1 105 ? -6.954 0.617 11.901 1.00 98.44 105 VAL A CA 1
ATOM 825 C C . VAL A 1 105 ? -7.405 -0.144 13.138 1.00 98.44 105 VAL A C 1
ATOM 827 O O . VAL A 1 105 ? -7.925 -1.254 13.036 1.00 98.44 105 VAL A O 1
ATOM 830 N N . ILE A 1 106 ? -7.189 0.436 14.312 1.00 98.50 106 ILE A N 1
ATOM 831 C CA . ILE A 1 106 ? -7.737 -0.076 15.567 1.00 98.50 106 ILE A CA 1
ATOM 832 C C . ILE A 1 106 ? -8.904 0.824 15.947 1.00 98.50 106 ILE A C 1
ATOM 834 O O . ILE A 1 106 ? -8.770 2.047 15.934 1.00 98.50 106 ILE A O 1
ATOM 838 N N . VAL A 1 107 ? -10.035 0.211 16.285 1.00 98.56 107 VAL A N 1
ATOM 839 C CA . VAL A 1 107 ? -11.215 0.891 16.816 1.00 98.56 107 VAL A CA 1
ATOM 840 C C . VAL A 1 107 ? -11.367 0.571 18.296 1.00 98.56 107 VAL A C 1
ATOM 842 O O . VAL A 1 107 ? -11.077 -0.551 18.719 1.00 98.56 107 VAL A O 1
ATOM 845 N N . ARG A 1 108 ? -11.815 1.548 19.082 1.00 97.75 108 ARG A N 1
ATOM 846 C CA . ARG A 1 108 ? -12.180 1.350 20.483 1.00 97.75 108 ARG A CA 1
ATOM 847 C C . ARG A 1 108 ? -13.495 2.031 20.838 1.00 97.75 108 ARG A C 1
ATOM 849 O O . ARG A 1 108 ? -13.871 3.015 20.199 1.00 97.75 108 ARG A O 1
ATOM 856 N N . ASP A 1 109 ? -14.142 1.507 21.867 1.00 96.94 109 ASP A N 1
ATOM 857 C CA . ASP A 1 109 ? -15.280 2.139 22.534 1.00 96.94 109 ASP A CA 1
ATOM 858 C C . ASP A 1 109 ? -14.841 3.038 23.708 1.00 96.94 109 ASP A C 1
ATOM 860 O O . ASP A 1 109 ? -13.649 3.193 24.004 1.00 96.94 109 ASP A O 1
ATOM 864 N N . GLU A 1 110 ? -15.827 3.629 24.385 1.00 94.31 110 GLU A N 1
ATOM 865 C CA . GLU A 1 110 ? -15.646 4.515 25.543 1.00 94.31 110 GLU A CA 1
ATOM 866 C C . GLU A 1 110 ? -15.154 3.762 26.793 1.00 94.31 110 GLU A C 1
ATOM 868 O O . GLU A 1 110 ? -14.500 4.350 27.659 1.00 94.31 110 GLU A O 1
ATOM 873 N N . SER A 1 111 ? -15.425 2.457 26.871 1.00 93.69 111 SER A N 1
ATOM 874 C CA . SER A 1 111 ? -14.960 1.554 27.932 1.00 93.69 111 SER A CA 1
ATOM 875 C C . SER A 1 111 ? -13.518 1.076 27.714 1.00 93.69 111 SER A C 1
ATOM 877 O O . SER A 1 111 ? -12.891 0.513 28.616 1.00 93.69 111 SER A O 1
ATOM 879 N N . GLY A 1 112 ? -12.957 1.329 26.531 1.00 93.88 112 GLY A N 1
ATOM 880 C CA . GLY A 1 112 ? -11.606 0.972 26.127 1.00 93.88 112 GLY A CA 1
ATOM 881 C C . GLY A 1 112 ? -11.455 -0.428 25.528 1.00 93.88 112 GLY A C 1
ATOM 882 O O . GLY A 1 112 ? -10.299 -0.829 25.291 1.00 93.88 112 GLY A O 1
ATOM 883 N N . ASN A 1 113 ? -12.550 -1.154 25.261 1.00 96.19 113 ASN A N 1
ATOM 884 C CA . ASN A 1 113 ? -12.494 -2.401 24.502 1.00 96.19 113 ASN A CA 1
ATOM 885 C C . ASN A 1 113 ? -12.102 -2.086 23.058 1.00 96.19 113 ASN A C 1
ATOM 887 O O . ASN A 1 113 ? -12.463 -1.048 22.507 1.00 96.19 113 ASN A O 1
ATOM 891 N N . LYS A 1 114 ? -11.305 -2.966 22.446 1.00 98.06 114 LYS A N 1
ATOM 892 C CA . LYS A 1 114 ? -10.683 -2.704 21.145 1.00 98.06 114 LYS A CA 1
ATOM 893 C C . LYS A 1 114 ? -10.918 -3.841 20.177 1.00 98.06 114 LYS A C 1
ATOM 895 O O . LYS A 1 114 ? -10.810 -5.007 20.553 1.00 98.06 114 LYS A O 1
ATOM 900 N N . ALA A 1 115 ? -11.101 -3.475 18.920 1.00 98.19 115 ALA A N 1
ATOM 901 C CA . ALA A 1 115 ? -11.025 -4.377 17.788 1.00 98.19 115 ALA A CA 1
ATOM 902 C C . ALA A 1 115 ? -10.079 -3.812 16.728 1.00 98.19 115 ALA A C 1
ATOM 904 O O . ALA A 1 115 ? -9.714 -2.636 16.745 1.00 98.19 115 ALA A O 1
ATOM 905 N N . ILE A 1 116 ? -9.656 -4.672 15.812 1.00 98.38 116 ILE A N 1
ATOM 906 C CA . ILE A 1 116 ? -8.711 -4.337 14.752 1.00 98.38 116 ILE A CA 1
ATOM 907 C C . ILE A 1 116 ? -9.330 -4.692 13.406 1.00 98.38 116 ILE A C 1
ATOM 909 O O . ILE A 1 116 ? -9.956 -5.741 13.267 1.00 98.38 116 ILE A O 1
ATOM 913 N N . TYR A 1 117 ? -9.177 -3.793 12.441 1.00 98.44 117 TYR A N 1
ATOM 914 C CA . TYR A 1 117 ? -9.451 -4.077 11.038 1.00 98.44 117 TYR A CA 1
ATOM 915 C C . TYR A 1 117 ? -8.353 -4.985 10.481 1.00 98.44 117 TYR A C 1
ATOM 917 O O . TYR A 1 117 ? -7.226 -4.981 10.978 1.00 98.44 117 TYR A O 1
ATOM 925 N N . GLU A 1 118 ? -8.668 -5.767 9.456 1.00 97.06 118 GLU A N 1
ATOM 926 C CA . GLU A 1 118 ? -7.700 -6.668 8.841 1.00 97.06 118 GLU A CA 1
ATOM 927 C C . GLU A 1 118 ? -6.475 -5.880 8.350 1.00 97.06 118 GLU A C 1
ATOM 929 O O . GLU A 1 118 ? -6.638 -4.847 7.687 1.00 97.06 118 GLU A O 1
ATOM 934 N N . PRO A 1 119 ? -5.244 -6.322 8.678 1.00 96.75 119 PRO A N 1
ATOM 935 C CA . PRO A 1 119 ? -4.060 -5.611 8.238 1.00 96.75 119 PRO A CA 1
ATOM 936 C C . PRO A 1 119 ? -3.953 -5.586 6.717 1.00 96.75 119 PRO A C 1
ATOM 938 O O . PRO A 1 119 ? -3.946 -6.624 6.058 1.00 96.75 119 PRO A O 1
ATOM 941 N N . LEU A 1 120 ? -3.807 -4.385 6.173 1.00 94.88 120 LEU A N 1
ATOM 942 C CA . LEU A 1 120 ? -3.611 -4.167 4.752 1.00 94.88 120 LEU A CA 1
ATOM 943 C C . LEU A 1 120 ? -2.118 -4.171 4.443 1.00 94.88 120 LEU A C 1
ATOM 945 O O . LEU A 1 120 ? -1.380 -3.327 4.951 1.00 94.88 120 LEU A O 1
ATOM 949 N N . TYR A 1 121 ? -1.682 -5.102 3.600 1.00 93.06 121 TYR A N 1
ATOM 950 C CA . TYR A 1 121 ? -0.331 -5.095 3.051 1.00 93.06 121 TYR A CA 1
ATOM 951 C C . TYR A 1 121 ? -0.261 -4.180 1.829 1.00 93.06 121 TYR A C 1
ATOM 953 O O . TYR A 1 121 ? -1.113 -4.236 0.943 1.00 93.06 121 TYR A O 1
ATOM 961 N N . MET A 1 122 ? 0.775 -3.355 1.784 1.00 88.12 122 MET A N 1
ATOM 962 C CA . MET A 1 122 ? 1.126 -2.524 0.647 1.00 88.12 122 MET A CA 1
ATOM 963 C C . MET A 1 122 ? 2.604 -2.743 0.343 1.00 88.12 122 MET A C 1
ATOM 965 O O . MET A 1 122 ? 3.466 -2.418 1.162 1.00 88.12 122 MET A O 1
ATOM 969 N N . SER A 1 123 ? 2.877 -3.290 -0.838 1.00 83.69 123 SER A N 1
ATOM 970 C CA . SER A 1 123 ? 4.240 -3.411 -1.349 1.00 83.69 123 SER A CA 1
ATOM 971 C C . SER A 1 123 ? 4.796 -2.024 -1.647 1.00 83.69 123 SER A C 1
ATOM 973 O O . SER A 1 123 ? 4.088 -1.175 -2.198 1.00 83.69 123 SER A O 1
ATOM 975 N N . GLY A 1 124 ? 6.065 -1.808 -1.314 1.00 72.44 124 GLY A N 1
ATOM 976 C CA . GLY A 1 124 ? 6.821 -0.679 -1.825 1.00 72.44 124 GLY A CA 1
ATOM 977 C C . GLY A 1 124 ? 6.903 -0.752 -3.350 1.00 72.44 124 GLY A C 1
ATOM 978 O O . GLY A 1 124 ? 6.954 -1.835 -3.940 1.00 72.44 124 GLY A O 1
ATOM 979 N N . TYR A 1 125 ? 6.913 0.409 -3.990 1.00 66.06 125 TYR A N 1
ATOM 980 C CA . TYR A 1 125 ? 7.232 0.545 -5.400 1.00 66.06 125 TYR A CA 1
ATOM 981 C C . TYR A 1 125 ? 8.748 0.524 -5.553 1.00 66.06 125 TYR A C 1
ATOM 983 O O . TYR A 1 125 ? 9.459 1.315 -4.939 1.00 66.06 125 TYR A O 1
ATOM 991 N N . THR A 1 126 ? 9.255 -0.367 -6.397 1.00 58.81 126 THR A N 1
ATOM 992 C CA . THR A 1 126 ? 10.639 -0.275 -6.863 1.00 58.81 126 THR A CA 1
ATOM 993 C C . THR A 1 126 ? 10.598 0.449 -8.202 1.00 58.81 126 THR A C 1
ATOM 995 O O . THR A 1 126 ? 9.919 -0.009 -9.121 1.00 58.81 126 THR A O 1
ATOM 998 N N . GLU A 1 127 ? 11.266 1.601 -8.314 1.00 59.00 127 GLU A N 1
ATOM 999 C CA . GLU A 1 127 ? 11.528 2.194 -9.628 1.00 59.00 127 GLU A CA 1
ATOM 1000 C C . GLU A 1 127 ? 12.206 1.125 -10.496 1.00 59.00 127 GLU A C 1
ATOM 1002 O O . GLU A 1 127 ? 13.093 0.414 -10.021 1.00 59.00 127 GLU A O 1
ATOM 1007 N N . MET A 1 128 ? 11.806 0.993 -11.763 1.00 63.38 128 MET A N 1
ATOM 1008 C CA . MET A 1 128 ? 12.515 0.134 -12.717 1.00 63.38 128 MET A CA 1
ATOM 1009 C C . MET A 1 128 ? 13.860 0.781 -13.084 1.00 63.38 128 MET A C 1
ATOM 1011 O O . MET A 1 128 ? 14.055 1.252 -14.200 1.00 63.38 128 MET A O 1
ATOM 1015 N N . ALA A 1 129 ? 14.779 0.851 -12.122 1.00 58.62 129 ALA A N 1
ATOM 1016 C CA . ALA A 1 129 ? 16.062 1.536 -12.247 1.00 58.62 129 ALA A CA 1
ATOM 1017 C C . ALA A 1 129 ? 17.112 0.707 -13.009 1.00 58.62 129 ALA A C 1
ATOM 1019 O O . ALA A 1 129 ? 18.110 1.256 -13.472 1.00 58.62 129 ALA A O 1
ATOM 1020 N N . ASP A 1 130 ? 16.867 -0.594 -13.193 1.00 65.94 130 ASP A N 1
ATOM 1021 C CA . ASP A 1 130 ? 17.837 -1.528 -13.777 1.00 65.94 130 ASP A CA 1
ATOM 1022 C C . ASP A 1 130 ? 17.587 -1.857 -15.260 1.00 65.94 130 ASP A C 1
ATOM 1024 O O . ASP A 1 130 ? 18.308 -2.670 -15.845 1.00 65.94 130 ASP A O 1
ATOM 1028 N N . ILE A 1 131 ? 16.614 -1.216 -15.926 1.00 76.19 131 ILE A N 1
ATOM 1029 C CA . ILE A 1 131 ? 16.421 -1.432 -17.366 1.00 76.19 131 ILE A CA 1
ATOM 1030 C C . ILE A 1 131 ? 17.433 -0.623 -18.193 1.00 76.19 131 ILE A C 1
ATOM 1032 O O . ILE A 1 131 ? 17.321 0.588 -18.385 1.00 76.19 131 ILE A O 1
ATOM 1036 N N . SER A 1 132 ? 18.432 -1.309 -18.751 1.00 83.44 132 SER A N 1
ATOM 1037 C CA . SER A 1 132 ? 19.384 -0.705 -19.689 1.00 83.44 132 SER A CA 1
ATOM 1038 C C . SER A 1 132 ? 18.862 -0.787 -21.124 1.00 83.44 132 SER A C 1
ATOM 1040 O O . SER A 1 132 ? 19.186 -1.704 -21.880 1.00 83.44 132 SER A O 1
ATOM 1042 N N . LEU A 1 133 ? 18.039 0.186 -21.519 1.00 89.06 133 LEU A N 1
ATOM 1043 C CA . LEU A 1 133 ? 17.630 0.320 -22.916 1.00 89.06 133 LEU A CA 1
ATOM 1044 C C . LEU A 1 133 ? 18.764 0.919 -23.752 1.00 89.06 133 LEU A C 1
ATOM 1046 O O . LEU A 1 133 ? 19.358 1.945 -23.418 1.00 89.06 133 LEU A O 1
ATOM 1050 N N . THR A 1 134 ? 19.037 0.301 -24.898 1.00 92.50 134 THR A N 1
ATOM 1051 C CA . THR A 1 134 ? 19.998 0.837 -25.867 1.00 92.50 134 THR A CA 1
ATOM 1052 C C . THR A 1 134 ? 19.483 2.166 -26.426 1.00 92.50 134 THR A C 1
ATOM 1054 O O . THR A 1 134 ? 18.436 2.205 -27.067 1.00 92.50 134 THR A O 1
ATOM 1057 N N . GLY A 1 135 ? 20.239 3.251 -26.245 1.00 93.56 135 GLY A N 1
ATOM 1058 C CA . GLY A 1 135 ? 19.913 4.542 -26.850 1.00 93.56 135 GLY A CA 1
ATOM 1059 C C . GLY A 1 135 ? 19.906 4.465 -28.381 1.00 93.56 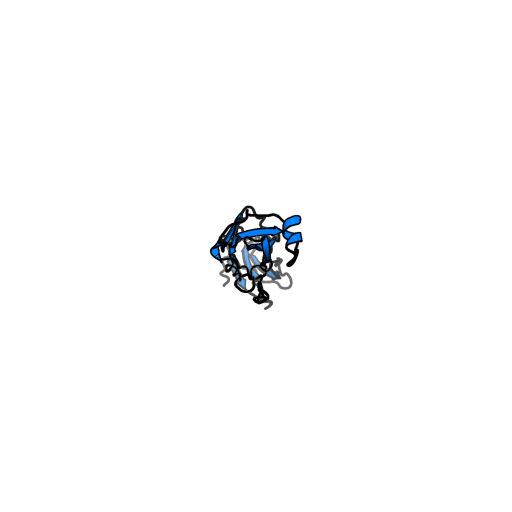135 GLY A C 1
ATOM 1060 O O . GLY A 1 135 ? 20.882 4.024 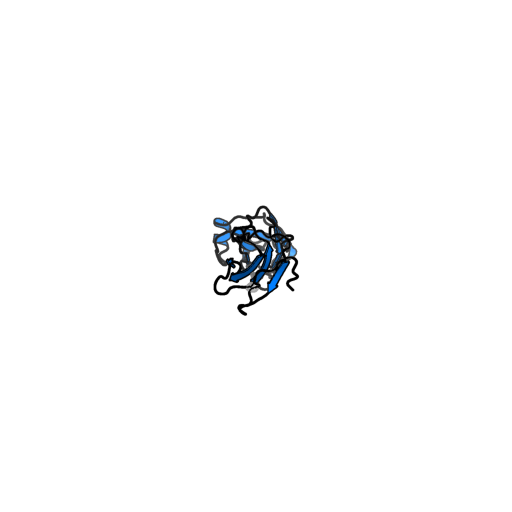-28.994 1.00 93.56 135 GLY A O 1
ATOM 1061 N N . VAL A 1 136 ? 18.813 4.912 -29.002 1.00 96.19 136 VAL A N 1
ATOM 1062 C CA . VAL A 1 136 ? 18.637 4.915 -30.461 1.00 96.19 136 VAL A CA 1
ATOM 1063 C C . VAL A 1 136 ? 18.116 6.255 -30.970 1.00 96.19 136 VAL A C 1
ATOM 1065 O O . VAL A 1 136 ? 17.388 6.971 -30.288 1.00 96.19 136 VAL A O 1
ATOM 1068 N N . SER A 1 137 ? 18.465 6.573 -32.213 1.00 96.44 137 SER A N 1
ATOM 1069 C CA . SER A 1 137 ? 17.878 7.663 -32.997 1.00 96.44 137 SER A CA 1
ATOM 1070 C C . SER A 1 137 ? 16.976 7.101 -34.094 1.00 96.44 137 SER A C 1
ATOM 1072 O O . SER A 1 137 ? 17.159 5.959 -34.517 1.00 96.44 137 SER A O 1
ATOM 1074 N N . GLN A 1 138 ? 16.003 7.894 -34.566 1.00 95.94 138 GLN A N 1
ATOM 1075 C CA . GLN A 1 138 ? 15.022 7.451 -35.577 1.00 95.94 138 GLN A CA 1
ATOM 1076 C C . GLN A 1 138 ? 14.356 6.119 -35.187 1.00 95.94 138 GLN A C 1
ATOM 1078 O O . GLN A 1 138 ? 14.151 5.243 -36.030 1.00 95.94 138 GLN A O 1
ATOM 1083 N N . GLY A 1 139 ? 14.132 5.943 -33.885 1.00 95.12 139 GLY A N 1
ATOM 1084 C CA . GLY A 1 139 ? 13.630 4.708 -33.319 1.00 95.12 139 GLY A CA 1
ATOM 1085 C C . GLY A 1 139 ? 12.119 4.693 -33.172 1.00 95.12 139 GLY A C 1
ATOM 1086 O O . GLY A 1 139 ? 11.459 5.728 -33.250 1.00 95.12 139 GLY A O 1
ATOM 1087 N N . SER A 1 140 ? 11.592 3.501 -32.941 1.00 96.88 140 SER A N 1
ATOM 1088 C CA . SER A 1 140 ? 10.190 3.265 -32.620 1.00 96.88 140 SER A CA 1
ATOM 1089 C C . SER A 1 140 ? 10.113 2.184 -31.543 1.00 96.88 140 SER A C 1
ATOM 1091 O O . SER A 1 140 ? 10.957 1.280 -31.523 1.00 96.88 140 SER A O 1
ATOM 1093 N N . VAL A 1 141 ? 9.140 2.315 -30.641 1.00 95.94 141 VAL A N 1
ATOM 1094 C CA . VAL A 1 141 ? 8.954 1.452 -29.472 1.00 95.94 141 VAL A CA 1
ATOM 1095 C C . VAL A 1 141 ? 7.498 1.003 -29.377 1.00 95.94 141 VAL A C 1
ATOM 1097 O O . VAL A 1 141 ? 6.599 1.805 -29.625 1.00 95.94 141 VAL A O 1
ATOM 1100 N N . ALA A 1 142 ? 7.277 -0.258 -29.017 1.00 96.50 142 ALA A N 1
ATOM 1101 C CA . ALA A 1 142 ? 5.952 -0.821 -28.775 1.00 96.50 142 ALA A CA 1
ATOM 1102 C C . ALA A 1 142 ? 5.990 -1.813 -27.610 1.00 96.50 142 ALA A C 1
ATOM 1104 O O . ALA A 1 142 ? 7.028 -2.428 -27.357 1.00 96.50 142 ALA A O 1
ATOM 1105 N N . PHE A 1 143 ? 4.846 -1.969 -26.943 1.00 95.81 143 PHE A N 1
ATOM 1106 C CA . PHE A 1 143 ? 4.617 -3.045 -25.984 1.00 95.81 143 PHE A CA 1
ATOM 1107 C C . PHE A 1 143 ? 3.888 -4.210 -26.651 1.00 95.81 143 PHE A C 1
ATOM 1109 O O . PHE A 1 143 ? 3.001 -3.988 -27.477 1.00 95.81 143 PHE A O 1
ATOM 1116 N N . GLY A 1 144 ? 4.222 -5.432 -26.259 1.00 94.81 144 GLY A N 1
ATOM 1117 C CA . GLY A 1 144 ? 3.517 -6.640 -26.676 1.00 94.81 144 GLY A CA 1
ATOM 1118 C C . GLY A 1 144 ? 3.991 -7.843 -25.876 1.00 94.81 144 GLY A C 1
ATOM 1119 O O . GLY A 1 144 ? 5.111 -7.831 -25.397 1.00 94.81 144 GLY A O 1
ATOM 1120 N N . ASP A 1 145 ? 3.139 -8.849 -25.734 1.00 95.62 145 ASP A N 1
ATOM 1121 C CA . ASP A 1 145 ? 3.456 -10.113 -25.060 1.00 95.62 145 ASP A CA 1
ATOM 1122 C C . ASP A 1 145 ? 3.906 -11.121 -26.133 1.00 95.62 145 ASP A C 1
ATOM 1124 O O . ASP A 1 145 ? 3.072 -11.684 -26.851 1.00 95.62 145 ASP A O 1
ATOM 1128 N N . TYR A 1 146 ? 5.219 -11.236 -26.375 1.00 92.94 146 TYR A N 1
ATOM 1129 C CA . TYR A 1 146 ? 5.718 -12.031 -27.515 1.00 92.94 146 TYR A CA 1
ATOM 1130 C C . TYR A 1 146 ? 5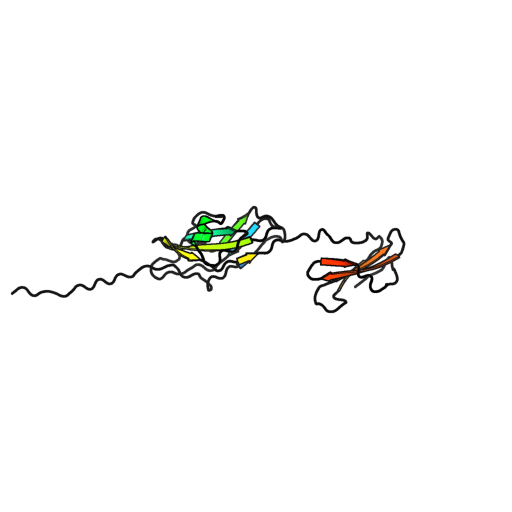.851 -13.521 -27.196 1.00 92.94 146 TYR A C 1
ATOM 1132 O O . TYR A 1 146 ? 5.891 -14.337 -28.127 1.00 92.94 146 TYR A O 1
ATOM 1140 N N . ASP A 1 147 ? 5.930 -13.884 -25.918 1.00 94.19 147 ASP A N 1
ATOM 1141 C CA . ASP A 1 147 ? 6.106 -15.262 -25.470 1.00 94.19 147 ASP A CA 1
ATOM 1142 C C . ASP A 1 147 ? 4.856 -15.863 -24.795 1.00 94.19 147 ASP A C 1
ATOM 1144 O O . ASP A 1 147 ? 4.797 -17.082 -24.607 1.00 94.19 147 ASP A O 1
ATOM 1148 N N . ASN A 1 148 ? 3.797 -15.065 -24.628 1.00 95.38 148 ASN A N 1
ATOM 1149 C CA . ASN A 1 148 ? 2.500 -15.411 -24.043 1.00 95.38 148 ASN A CA 1
ATOM 1150 C C . ASN A 1 148 ? 2.574 -15.752 -22.550 1.00 95.38 148 ASN A C 1
ATOM 1152 O O . ASN A 1 148 ? 1.826 -16.625 -22.087 1.00 95.38 148 ASN A O 1
ATOM 1156 N N . ASP A 1 149 ? 3.472 -15.110 -21.801 1.00 94.69 149 ASP A N 1
ATOM 1157 C CA . ASP A 1 149 ? 3.539 -15.253 -20.345 1.00 94.69 149 ASP A CA 1
ATOM 1158 C C . ASP A 1 149 ? 2.644 -14.254 -19.583 1.00 94.69 149 ASP A C 1
ATOM 1160 O O . ASP A 1 149 ? 2.415 -14.421 -18.380 1.00 94.69 149 ASP A O 1
ATOM 1164 N N . GLY A 1 150 ? 2.004 -13.323 -20.302 1.00 92.31 150 GLY A N 1
ATOM 1165 C CA . GLY A 1 150 ? 1.052 -12.354 -19.766 1.00 92.31 150 GLY A CA 1
ATOM 1166 C C . GLY A 1 150 ? 1.693 -11.058 -19.271 1.00 92.31 150 GLY A C 1
ATOM 1167 O O . GLY A 1 150 ? 0.957 -10.126 -18.925 1.00 92.31 150 GLY A O 1
ATOM 1168 N N . ASP A 1 151 ? 3.025 -10.970 -19.268 1.00 92.56 151 ASP A N 1
ATOM 1169 C CA . ASP A 1 151 ? 3.756 -9.734 -19.029 1.00 92.56 151 ASP A CA 1
ATOM 1170 C C . ASP A 1 151 ? 3.973 -8.982 -20.359 1.00 92.56 151 ASP A C 1
ATOM 1172 O O . ASP A 1 151 ? 4.249 -9.561 -21.403 1.00 92.56 151 ASP A O 1
ATOM 1176 N N . LEU A 1 152 ? 3.822 -7.650 -20.363 1.00 94.19 152 LEU A N 1
ATOM 1177 C CA . LEU A 1 152 ? 4.099 -6.860 -21.571 1.00 94.19 152 LEU A CA 1
ATOM 1178 C C . LEU A 1 152 ? 5.607 -6.646 -21.742 1.00 94.19 152 LEU A C 1
ATOM 1180 O O . LEU A 1 152 ? 6.234 -5.986 -20.908 1.00 94.19 152 LEU A O 1
ATOM 1184 N N . ASP A 1 153 ? 6.149 -7.116 -22.861 1.00 94.69 153 ASP A N 1
ATOM 1185 C CA . ASP A 1 153 ? 7.531 -6.916 -23.301 1.00 94.69 153 ASP A CA 1
ATOM 1186 C C . ASP A 1 153 ? 7.690 -5.642 -24.134 1.00 94.69 153 ASP A C 1
ATOM 1188 O O . ASP A 1 153 ? 6.715 -5.031 -24.575 1.00 94.69 153 ASP A O 1
ATOM 1192 N N . ILE A 1 154 ? 8.938 -5.242 -24.394 1.00 95.00 154 ILE A N 1
ATOM 1193 C CA . ILE A 1 154 ? 9.264 -4.060 -25.202 1.00 95.00 154 ILE A CA 1
ATOM 1194 C C . ILE A 1 154 ? 9.956 -4.476 -26.499 1.00 95.00 154 ILE A C 1
ATOM 1196 O O . ILE A 1 154 ? 11.029 -5.075 -26.473 1.00 95.00 154 ILE A O 1
ATOM 1200 N N . LEU A 1 155 ? 9.425 -4.041 -27.642 1.00 96.31 155 LEU A N 1
ATOM 1201 C CA . LEU A 1 155 ? 10.145 -4.032 -28.915 1.00 96.31 155 LEU A CA 1
ATOM 1202 C C . LEU A 1 155 ? 10.735 -2.641 -29.161 1.00 96.31 155 LEU A C 1
ATOM 1204 O O . LEU A 1 155 ? 10.003 -1.655 -29.219 1.00 96.31 155 LEU A O 1
ATOM 1208 N N . LEU A 1 156 ? 12.049 -2.566 -29.370 1.00 96.31 156 LEU A N 1
ATOM 1209 C CA . LEU A 1 156 ? 12.779 -1.338 -29.679 1.00 96.31 156 LEU A CA 1
ATOM 1210 C C . LEU A 1 156 ? 13.478 -1.451 -31.034 1.00 96.31 156 LEU A C 1
ATOM 1212 O O . LEU A 1 156 ? 14.303 -2.337 -31.253 1.00 96.31 156 LEU A O 1
ATOM 1216 N N . THR A 1 157 ? 13.214 -0.501 -31.924 1.00 97.19 157 THR A N 1
ATOM 1217 C CA . THR A 1 157 ? 13.911 -0.364 -33.212 1.00 97.19 157 THR A CA 1
ATOM 1218 C C . THR A 1 157 ? 14.575 0.999 -33.327 1.00 97.19 157 THR A C 1
ATOM 1220 O O . THR A 1 157 ? 14.164 1.939 -32.650 1.00 97.19 157 THR A O 1
ATOM 1223 N N . GLY A 1 158 ? 15.596 1.133 -34.174 1.00 97.31 158 GLY A N 1
ATOM 1224 C CA . GLY A 1 158 ? 16.233 2.417 -34.467 1.00 97.31 158 GLY A CA 1
ATOM 1225 C C . GLY A 1 158 ? 17.705 2.300 -34.850 1.00 97.31 158 GLY A C 1
ATOM 1226 O O . GLY A 1 158 ? 18.240 1.213 -35.047 1.00 97.31 158 GLY A O 1
ATOM 1227 N N . SER A 1 159 ? 18.379 3.441 -34.949 1.00 97.50 159 SER A N 1
ATOM 1228 C CA . SER A 1 159 ? 19.817 3.532 -35.220 1.00 97.50 159 SER A CA 1
ATOM 1229 C C . SER A 1 159 ? 20.596 3.783 -33.931 1.00 97.50 159 SER A C 1
ATOM 1231 O O . SER A 1 159 ? 20.443 4.842 -33.317 1.00 97.50 159 SER A O 1
ATOM 1233 N N . SER A 1 160 ? 21.450 2.835 -33.547 1.00 95.56 160 SER A N 1
ATOM 1234 C CA . SER A 1 160 ? 22.442 2.971 -32.475 1.00 95.56 160 SER A CA 1
ATOM 1235 C C . SER A 1 160 ? 23.814 3.377 -33.038 1.00 95.56 160 SER A C 1
ATOM 1237 O O . SER A 1 160 ? 23.991 3.531 -34.249 1.00 95.56 160 SER A O 1
ATOM 1239 N N . SER A 1 161 ? 24.818 3.518 -32.167 1.00 94.31 161 SER A N 1
ATOM 1240 C CA . SER A 1 161 ? 26.211 3.771 -32.571 1.00 94.31 161 SER A CA 1
ATOM 1241 C C . SER A 1 161 ? 26.825 2.643 -33.412 1.00 94.31 161 SER A C 1
ATOM 1243 O O . SER A 1 161 ? 27.777 2.887 -34.151 1.00 94.31 161 SER A O 1
ATOM 1245 N N . SER A 1 162 ? 26.282 1.425 -33.332 1.00 92.25 162 SER A N 1
ATOM 1246 C CA . SER A 1 162 ? 26.758 0.247 -34.070 1.00 92.25 162 SER A CA 1
ATOM 1247 C C . SER A 1 162 ? 25.962 -0.037 -35.348 1.00 92.25 162 SER A C 1
ATOM 1249 O O . SER A 1 162 ? 26.257 -1.003 -36.048 1.00 92.25 162 SER A O 1
ATOM 1251 N N . GLY A 1 163 ? 24.969 0.796 -35.672 1.00 95.12 163 GLY A N 1
ATOM 1252 C CA . GLY A 1 163 ? 24.108 0.639 -36.840 1.00 95.12 163 GLY A CA 1
ATOM 1253 C C . GLY A 1 163 ? 22.636 0.476 -36.471 1.00 95.12 163 GLY A C 1
ATOM 1254 O O . GLY A 1 163 ? 22.199 0.837 -35.382 1.00 95.12 163 GLY A O 1
ATOM 1255 N N . ARG A 1 164 ? 21.846 -0.038 -37.414 1.00 97.12 164 ARG A N 1
ATOM 1256 C CA . ARG A 1 164 ? 20.409 -0.256 -37.208 1.00 97.12 164 ARG A CA 1
ATOM 1257 C C . ARG A 1 164 ? 20.205 -1.462 -36.301 1.00 97.12 164 ARG A C 1
ATOM 1259 O O . ARG A 1 164 ? 20.848 -2.488 -36.508 1.00 97.12 164 ARG A O 1
ATOM 1266 N N . ILE A 1 165 ? 19.290 -1.350 -35.348 1.00 96.38 165 ILE A N 1
ATOM 1267 C CA . ILE A 1 165 ? 18.962 -2.405 -34.394 1.00 96.38 165 ILE A CA 1
ATOM 1268 C C . ILE A 1 165 ? 17.457 -2.655 -34.346 1.00 96.38 165 ILE A C 1
ATOM 1270 O O . ILE A 1 165 ? 16.643 -1.781 -34.650 1.00 96.38 165 ILE A O 1
ATOM 1274 N N . ALA A 1 166 ? 17.113 -3.873 -33.959 1.00 95.88 166 ALA A N 1
ATOM 1275 C CA . ALA A 1 166 ? 15.792 -4.280 -33.523 1.00 95.88 166 ALA A CA 1
ATOM 1276 C C . ALA A 1 166 ? 16.026 -5.237 -32.351 1.00 95.88 166 ALA A C 1
ATOM 1278 O O . ALA A 1 166 ? 16.737 -6.229 -32.508 1.00 95.88 166 ALA A O 1
ATOM 1279 N N . LYS A 1 167 ? 15.526 -4.884 -31.170 1.00 94.81 167 LYS A N 1
ATOM 1280 C CA . LYS A 1 167 ? 15.761 -5.602 -29.915 1.00 94.81 167 LYS A CA 1
ATOM 1281 C C . LYS A 1 167 ? 14.446 -5.823 -29.194 1.00 94.81 167 LYS A C 1
ATOM 1283 O O . LYS A 1 167 ? 13.610 -4.922 -29.182 1.00 94.81 167 LYS A O 1
ATOM 1288 N N . VAL A 1 168 ? 14.307 -6.986 -28.575 1.00 95.56 168 VAL A N 1
ATOM 1289 C CA . VAL A 1 168 ? 13.217 -7.279 -27.647 1.00 95.56 168 VAL A CA 1
ATOM 1290 C C . VAL A 1 168 ? 13.791 -7.262 -26.240 1.00 95.56 168 VAL A C 1
ATOM 1292 O O . VAL A 1 168 ? 14.831 -7.868 -25.990 1.00 95.56 168 VAL A O 1
ATOM 1295 N N . TYR A 1 169 ? 13.141 -6.536 -25.341 1.00 94.62 169 TYR A N 1
ATOM 1296 C CA . TYR A 1 169 ? 13.415 -6.594 -23.914 1.00 94.62 169 TYR A CA 1
ATOM 1297 C C . TYR A 1 169 ? 12.258 -7.337 -23.268 1.00 94.62 169 TYR A C 1
ATOM 1299 O O . TYR A 1 169 ? 11.154 -6.793 -23.185 1.00 94.62 169 TYR A O 1
ATOM 1307 N N . ARG A 1 170 ? 12.524 -8.577 -22.860 1.00 94.38 170 ARG A N 1
ATOM 1308 C CA . ARG A 1 170 ? 11.557 -9.438 -22.194 1.00 94.38 170 ARG A CA 1
ATOM 1309 C C . ARG A 1 170 ? 11.293 -8.926 -20.788 1.00 94.38 170 ARG A C 1
ATOM 1311 O O . ARG A 1 170 ? 12.255 -8.644 -20.067 1.00 94.38 170 ARG A O 1
ATOM 1318 N N . ASN A 1 171 ? 10.026 -8.832 -20.416 1.00 92.19 171 ASN A N 1
ATOM 1319 C CA . ASN A 1 171 ? 9.572 -8.579 -19.063 1.00 92.19 171 ASN A CA 1
ATOM 1320 C C . ASN A 1 171 ? 9.354 -9.907 -18.333 1.00 92.19 171 ASN A C 1
ATOM 1322 O O . ASN A 1 171 ? 8.843 -10.868 -18.889 1.00 92.19 171 ASN A O 1
ATOM 1326 N N . THR A 1 172 ? 9.757 -9.985 -17.074 1.00 90.25 172 THR A N 1
ATOM 1327 C CA . THR A 1 172 ? 9.416 -11.114 -16.207 1.00 90.25 172 THR A CA 1
ATOM 1328 C C . THR A 1 172 ? 9.068 -10.560 -14.838 1.00 90.25 172 THR A C 1
ATOM 1330 O O . THR A 1 172 ? 9.957 -10.223 -14.051 1.00 90.25 172 THR A O 1
ATOM 1333 N N . GLY A 1 173 ? 7.772 -10.391 -14.577 1.00 82.12 173 GLY A N 1
ATOM 1334 C CA . GLY A 1 173 ? 7.249 -9.865 -13.318 1.00 82.12 173 GLY A CA 1
ATOM 1335 C C . GLY A 1 173 ? 7.774 -8.473 -12.952 1.00 82.12 173 GLY A C 1
ATOM 1336 O O . GLY A 1 173 ? 8.008 -8.199 -11.776 1.00 82.12 173 GLY A O 1
ATOM 1337 N N . GLY A 1 174 ? 8.016 -7.606 -13.940 1.00 81.06 174 GLY A N 1
ATOM 1338 C CA . GLY A 1 174 ? 8.573 -6.266 -13.735 1.00 81.06 174 GLY A CA 1
ATOM 1339 C C . GLY A 1 174 ? 10.104 -6.197 -13.780 1.00 81.06 174 GLY A C 1
ATOM 1340 O O . GLY A 1 174 ? 10.685 -5.197 -13.369 1.00 81.06 174 GLY A O 1
ATOM 1341 N N . SER A 1 175 ? 10.782 -7.233 -14.271 1.00 85.38 175 SER A N 1
ATOM 1342 C CA . SER A 1 175 ? 12.222 -7.199 -14.556 1.00 85.38 175 SER A CA 1
ATOM 1343 C C . SER A 1 175 ? 12.458 -7.311 -16.058 1.00 85.38 175 SER A C 1
ATOM 1345 O O . SER A 1 175 ? 12.044 -8.293 -16.665 1.00 85.38 175 SER A O 1
ATOM 1347 N N . PHE A 1 176 ? 13.136 -6.328 -16.657 1.00 90.44 176 PHE A N 1
ATOM 1348 C CA . PHE A 1 176 ? 13.400 -6.308 -18.098 1.00 90.44 176 PHE A CA 1
ATOM 1349 C C . PHE A 1 176 ? 14.827 -6.740 -18.441 1.00 90.44 176 PHE A C 1
ATOM 1351 O O . PHE A 1 176 ? 15.791 -6.237 -17.863 1.00 90.44 176 PHE A O 1
ATOM 1358 N N . SER A 1 177 ? 14.979 -7.604 -19.446 1.00 91.62 177 SER A N 1
ATOM 1359 C CA . SER A 1 177 ? 16.287 -7.991 -19.994 1.00 91.62 177 SER A CA 1
ATOM 1360 C C . SER A 1 177 ? 16.239 -8.143 -21.514 1.00 91.62 177 SER A C 1
ATOM 1362 O O . SER A 1 177 ? 15.213 -8.533 -22.060 1.00 91.62 177 SER A O 1
ATOM 1364 N N . GLU A 1 178 ? 17.326 -7.808 -22.218 1.00 93.50 178 GLU A N 1
ATOM 1365 C CA . GLU A 1 178 ? 17.405 -8.031 -23.669 1.00 93.50 178 GLU A CA 1
ATOM 1366 C C . GLU A 1 178 ? 17.358 -9.535 -23.968 1.00 93.50 178 GLU A C 1
ATOM 1368 O O . GLU A 1 178 ? 18.231 -10.284 -23.521 1.00 93.50 178 GLU A O 1
ATOM 1373 N N . ASP A 1 179 ? 16.373 -9.970 -24.756 1.00 93.88 179 ASP A N 1
ATOM 1374 C CA . ASP A 1 179 ? 16.349 -11.335 -25.266 1.00 93.88 179 ASP A CA 1
ATOM 1375 C C . ASP A 1 179 ? 17.319 -11.452 -26.449 1.00 93.88 179 ASP A C 1
ATOM 1377 O O . ASP A 1 179 ? 17.174 -10.804 -27.488 1.00 93.88 179 ASP A O 1
ATOM 1381 N N . THR A 1 180 ? 18.338 -12.289 -26.266 1.00 92.88 180 THR A N 1
ATOM 1382 C CA . THR A 1 180 ? 19.385 -12.569 -27.259 1.00 92.88 180 THR A CA 1
ATOM 1383 C C . THR A 1 180 ? 19.222 -13.945 -27.911 1.00 92.88 180 THR A C 1
ATOM 1385 O O . THR A 1 180 ? 20.063 -14.354 -28.714 1.00 92.88 180 THR A O 1
ATOM 1388 N N . GLY A 1 181 ? 18.135 -14.663 -27.597 1.00 89.81 181 GLY A N 1
ATOM 1389 C CA . GLY A 1 181 ? 17.809 -15.983 -28.138 1.00 89.81 181 GLY A CA 1
ATOM 1390 C C . GLY A 1 181 ? 17.439 -15.977 -29.624 1.00 89.81 181 GLY A C 1
ATOM 1391 O O . GLY A 1 181 ? 17.418 -17.031 -30.261 1.00 89.81 181 GLY A O 1
ATOM 1392 N N . PHE A 1 182 ? 17.194 -14.801 -30.203 1.00 83.31 182 PHE A N 1
ATOM 1393 C CA . PHE A 1 182 ? 16.946 -14.611 -31.627 1.00 83.31 182 PHE A CA 1
ATOM 1394 C C . PHE A 1 182 ? 17.532 -13.284 -32.122 1.00 83.31 182 PHE A C 1
ATOM 1396 O O . PHE A 1 182 ? 17.835 -12.380 -31.350 1.00 83.31 182 PHE A O 1
ATOM 1403 N N . SER A 1 183 ? 17.716 -13.167 -33.439 1.00 88.50 183 SER A N 1
ATOM 1404 C CA . SER A 1 183 ? 18.250 -11.959 -34.068 1.00 88.50 183 SER A CA 1
ATOM 1405 C C . SER A 1 183 ? 17.218 -11.358 -35.009 1.00 88.50 183 SER A C 1
ATOM 1407 O O . SER A 1 183 ? 16.756 -12.011 -35.947 1.00 88.50 183 SER A O 1
ATOM 1409 N N . LEU A 1 184 ? 16.860 -10.103 -34.757 1.00 92.06 184 LEU A N 1
ATOM 1410 C CA . LEU A 1 184 ? 15.997 -9.325 -35.631 1.00 92.06 184 LEU A CA 1
ATOM 1411 C C . LEU A 1 184 ? 16.839 -8.478 -36.583 1.00 92.06 184 LEU A C 1
ATOM 1413 O O . LEU A 1 184 ? 17.895 -7.951 -36.228 1.00 92.06 184 LEU A O 1
ATOM 1417 N N . THR A 1 185 ? 16.344 -8.304 -37.808 1.00 94.38 185 THR A N 1
ATOM 1418 C CA . THR A 1 185 ? 16.970 -7.372 -38.750 1.00 94.38 185 THR A CA 1
ATOM 1419 C C . THR A 1 185 ? 16.764 -5.948 -38.253 1.00 94.38 185 THR A C 1
ATOM 1421 O O . THR A 1 185 ? 15.633 -5.506 -38.062 1.00 94.38 185 THR A O 1
ATOM 1424 N N . GLY A 1 186 ? 17.862 -5.219 -38.065 1.00 94.38 186 GLY A N 1
ATOM 1425 C CA . GLY A 1 186 ? 17.808 -3.842 -37.603 1.00 94.38 186 GLY A CA 1
ATOM 1426 C C . GLY A 1 186 ? 17.148 -2.904 -38.609 1.00 94.38 186 GLY A C 1
ATOM 1427 O O . GLY A 1 186 ? 17.502 -2.882 -39.790 1.00 94.38 186 GLY A O 1
ATOM 1428 N N . VAL A 1 187 ? 16.228 -2.073 -38.125 1.00 95.06 187 VAL A N 1
ATOM 1429 C CA . VAL A 1 187 ? 15.506 -1.073 -38.924 1.00 95.06 187 VAL A CA 1
ATOM 1430 C C . VAL A 1 187 ? 15.545 0.293 -38.241 1.00 95.06 187 VAL A C 1
ATOM 1432 O O . VAL A 1 187 ? 15.768 0.390 -37.039 1.00 95.06 187 VAL A O 1
ATOM 1435 N N . SER A 1 188 ? 15.380 1.362 -39.020 1.00 94.81 188 SER A N 1
ATOM 1436 C CA . SER A 1 188 ? 15.356 2.746 -38.532 1.00 94.81 188 SER A CA 1
ATOM 1437 C C . SER A 1 188 ? 14.392 3.579 -39.373 1.00 94.81 188 SER A C 1
ATOM 1439 O O . SER A 1 188 ? 14.122 3.220 -40.522 1.00 94.81 188 SER A O 1
ATOM 1441 N N . SER A 1 189 ? 13.888 4.683 -38.816 1.00 93.56 189 SER A N 1
ATOM 1442 C CA . SER A 1 189 ? 12.768 5.452 -39.388 1.00 93.56 189 SER A CA 1
ATOM 1443 C C . SER A 1 189 ? 11.527 4.578 -39.620 1.00 93.56 189 SER A C 1
ATOM 1445 O O . SER A 1 189 ? 10.791 4.757 -40.589 1.00 93.56 189 SER A O 1
ATOM 1447 N N . SER A 1 190 ? 11.351 3.588 -38.747 1.00 91.00 190 SER A N 1
ATOM 1448 C CA . SER A 1 190 ? 10.265 2.613 -38.736 1.00 91.00 190 SER A CA 1
ATOM 1449 C C . SER A 1 190 ? 9.085 3.094 -37.891 1.00 91.00 190 SER A C 1
ATOM 1451 O O . SER A 1 190 ? 9.199 4.027 -37.100 1.00 91.00 190 SER A O 1
ATOM 1453 N N . SER A 1 191 ? 7.958 2.399 -38.039 1.00 90.69 191 SER A N 1
ATOM 1454 C CA . SER A 1 191 ? 6.857 2.391 -37.079 1.00 90.69 191 SER A CA 1
ATOM 1455 C C . SER A 1 191 ? 6.705 0.958 -36.591 1.00 90.69 191 SER A C 1
ATOM 1457 O O . SER A 1 191 ? 6.522 0.067 -37.420 1.00 90.69 191 SER A O 1
ATOM 1459 N N . VAL A 1 192 ? 6.808 0.730 -35.284 1.00 84.75 192 VAL A N 1
ATOM 1460 C CA . VAL A 1 192 ? 6.398 -0.531 -34.662 1.00 84.75 192 VAL A CA 1
ATOM 1461 C C . VAL A 1 192 ? 5.084 -0.296 -33.925 1.00 84.75 192 VAL A C 1
ATOM 1463 O O . VAL A 1 192 ? 4.998 0.606 -33.095 1.00 84.75 192 VAL A O 1
ATOM 1466 N N . ALA A 1 193 ? 4.052 -1.033 -34.329 1.00 68.31 193 ALA A N 1
ATOM 1467 C CA . ALA A 1 193 ? 2.723 -1.111 -33.727 1.00 68.31 193 ALA A CA 1
ATOM 1468 C C . ALA A 1 193 ? 1.949 -2.238 -34.420 1.00 68.31 193 ALA A C 1
ATOM 1470 O O . ALA A 1 193 ? 2.036 -2.302 -35.671 1.00 68.31 193 ALA A O 1
#

Radius of gyration: 28.34 Å; chains: 1; bounding box: 72×27×98 Å

Foldseek 3Di:
DDDDDDDDDDDDPDWAAWQFPPNLDKDWDDPDLQALKIKIFGDQTGTPPFDSQQKWKWKWKDLDDPWFPPVCRVPPTDTQDDTHGPDGMDMGGRHDQQGKMWMKMWIGHPVGHIGIRGIDIDHHDDDLPPDDDQDFDQKEKDWDDPPPPPDTKMWIWHAHPVGFATWIFDDDPSHTDTDPVDGDDGDGNDYDD

Organism: NCBI:txid890399

Sequence (193 aa):
AGSSFSDEYSFTVTDVAPIPGNMGLLSASTYYHLASEVTLSWTVASDAVSLTNQLEYRIYNSTVFYGNNIKAWESFSTAKSDWMINTNAYTLSNLHETTDYYFVVIVRDESGNKAIYEPLYMSGYTEMADISLTGVSQGSVAFGDYDNDGDLDILLTGSSSSGRIAKVYRNTGGSFSEDTGFSLTGVSSSSVA

Secondary structure (DSSP, 8-state):
----------------PPBPGGGG-EEEE-SSTT-S-EEEEEPPPB-SSS-GGG-EEEEEEESS--TT-HHHHHHHSEE-S--EES--EEEE-S--TTS-EEEEEEEE-TT--EEEPPPEEEPPPPP-TT--PPP-EEEEEEEE-SSSSSSPEEEEEEEETTEEEEEEEEEETTEEEEE-SS-PPPBSS----

pLDDT: mean 89.25, std 12.43, range [45.0, 98.56]

InterPro domains:
  IPR003961 Fibronectin type III [PS50853] (19-129)
  IPR003961 Fibronectin type III [cd00063] (35-112)
  IPR013783 Immunoglobulin-like fold [G3DSA:2.60.40.10] (18-120)
  IPR028994 Integrin alpha, N-terminal [SSF69318] (105-190)
  IPR036116 Fibronectin type III superfamily [SSF49265] (4-119)